Protein AF-A0A7X5VT58-F1 (afdb_monomer_lite)

Radius of gyration: 36.91 Å; chains: 1; bounding box: 97×33×117 Å

Sequence (202 aa):
MSEGKRAAASVGEANAKATSQSTARIDRLQRWLTLAANLGVLAGLVLVILEINQNTQLARAAYRSEGNVVTNQIWATVMGDRVADVLEKSVASPEEITHSDFIVLDAYLFPSLNLIYRDYQLAQEGLYDTADWKASVDVYVHWYLANPFGRAWWDEEAREFFPAEFATYVDRQLALDSRRDHHGYWLAVRARLTEAEADAER

Secondary structure (DSSP, 8-state):
--HHHHHHHHHHHHHHHHHHHHHHHHHHHHHHHHHHHHHHHHHHHHHHHHHHHHHHHHHHHHHHHHHHHHHHHHHHHHHGGGHHHHHHHHHH-GGG--HHHHHHHHHHHHHHHHHHHHHHHHHHTTSS-HHHHHHHHHHHHHHHHSSHHHHHHIIIIIGGGS-HHHHHHHHHHHT-TT---HHHHHHHHHHHHHHHHHHHT-

Structure (mmCIF, N/CA/C/O backbone):
data_AF-A0A7X5VT58-F1
#
_entry.id   AF-A0A7X5VT58-F1
#
loop_
_atom_site.group_PDB
_atom_site.id
_atom_site.type_symbol
_atom_site.label_atom_id
_atom_site.label_alt_id
_atom_site.label_comp_id
_atom_site.label_asym_id
_atom_site.label_entity_id
_atom_site.label_seq_id
_atom_site.pdbx_PDB_ins_code
_atom_site.Cartn_x
_atom_site.Cartn_y
_atom_site.Cartn_z
_atom_site.occupancy
_atom_site.B_iso_or_equiv
_atom_site.auth_seq_id
_atom_site.auth_comp_id
_atom_site.auth_asym_id
_atom_site.auth_atom_id
_atom_site.pdbx_PDB_model_num
ATOM 1 N N . MET A 1 1 ? 75.397 -12.349 -71.039 1.00 55.47 1 MET A N 1
ATOM 2 C CA . MET A 1 1 ? 74.352 -11.304 -70.867 1.00 55.47 1 MET A CA 1
ATOM 3 C C . MET A 1 1 ? 72.928 -11.845 -70.614 1.00 55.47 1 MET A C 1
ATOM 5 O O . MET A 1 1 ? 71.994 -11.056 -70.637 1.00 55.47 1 MET A O 1
ATOM 9 N N . SER A 1 2 ? 72.723 -13.142 -70.325 1.00 59.34 2 SER A N 1
ATOM 10 C CA . SER A 1 2 ? 71.372 -13.733 -70.160 1.00 59.34 2 SER A CA 1
ATOM 11 C C . SER A 1 2 ? 70.921 -13.895 -68.692 1.00 59.34 2 SER A C 1
ATOM 13 O O . SER A 1 2 ? 69.738 -13.765 -68.388 1.00 59.34 2 SER A O 1
ATOM 15 N N . GLU A 1 3 ? 71.850 -14.091 -67.747 1.00 56.38 3 GLU A N 1
ATOM 16 C CA . GLU A 1 3 ? 71.506 -14.389 -66.342 1.00 56.38 3 GLU A CA 1
ATOM 17 C C . GLU A 1 3 ? 71.063 -13.165 -65.524 1.00 56.38 3 GLU A C 1
ATOM 19 O O . GLU A 1 3 ? 70.092 -13.248 -64.772 1.00 56.38 3 GLU A O 1
ATOM 24 N N . GLY A 1 4 ? 71.676 -11.993 -65.729 1.00 56.88 4 GLY A N 1
ATOM 25 C CA . GLY A 1 4 ? 71.321 -10.772 -64.984 1.00 56.88 4 GLY A CA 1
ATOM 26 C C . GLY A 1 4 ? 69.890 -10.272 -65.234 1.00 56.88 4 GLY A C 1
ATOM 27 O O . GLY A 1 4 ? 69.267 -9.696 -64.346 1.00 56.88 4 GLY A O 1
ATOM 28 N N . LYS A 1 5 ? 69.325 -10.548 -66.418 1.00 58.47 5 LYS A N 1
ATOM 29 C CA . LYS A 1 5 ? 67.948 -10.158 -66.773 1.00 58.47 5 LYS A CA 1
ATOM 30 C C . LYS A 1 5 ? 66.894 -11.065 -66.123 1.00 58.47 5 LYS A C 1
ATOM 32 O O . LYS A 1 5 ? 65.816 -10.587 -65.784 1.00 58.47 5 LYS A O 1
ATOM 37 N N . ARG A 1 6 ? 67.207 -12.350 -65.908 1.00 59.31 6 ARG A N 1
ATOM 38 C CA . ARG A 1 6 ? 66.321 -13.305 -65.214 1.00 59.31 6 ARG A CA 1
ATOM 39 C C . ARG A 1 6 ? 66.281 -13.067 -63.704 1.00 59.31 6 ARG A C 1
ATOM 41 O O . ARG A 1 6 ?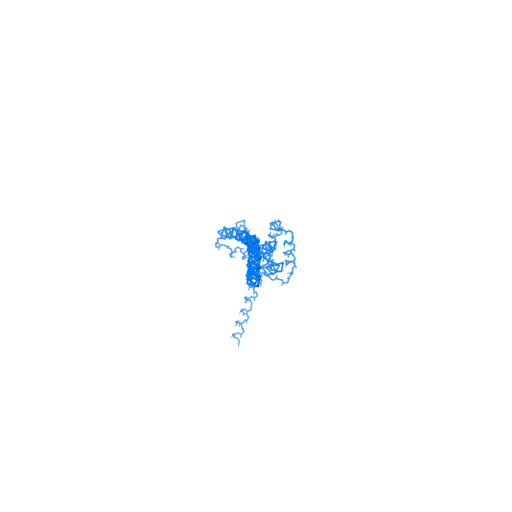 65.203 -13.117 -63.120 1.00 59.31 6 ARG A O 1
ATOM 48 N N . ALA A 1 7 ? 67.420 -12.739 -63.092 1.00 61.00 7 ALA A N 1
ATOM 49 C CA . ALA A 1 7 ? 67.475 -12.403 -61.670 1.00 61.00 7 ALA A CA 1
ATOM 50 C C . ALA A 1 7 ? 66.637 -11.150 -61.349 1.00 61.00 7 ALA A C 1
ATOM 52 O O . ALA A 1 7 ? 65.792 -11.193 -60.456 1.00 61.00 7 ALA A O 1
ATOM 53 N N . ALA A 1 8 ? 66.787 -10.079 -62.140 1.00 61.38 8 ALA A N 1
ATOM 54 C CA . ALA A 1 8 ? 66.019 -8.842 -61.974 1.00 61.38 8 ALA A CA 1
ATOM 55 C C . ALA A 1 8 ? 64.501 -9.037 -62.169 1.00 61.38 8 ALA A C 1
ATOM 57 O O . ALA A 1 8 ? 63.711 -8.461 -61.423 1.00 61.38 8 ALA A O 1
ATOM 58 N N . ALA A 1 9 ? 64.090 -9.887 -63.119 1.00 63.09 9 ALA A N 1
ATOM 59 C CA . ALA A 1 9 ? 62.681 -10.225 -63.324 1.00 63.09 9 ALA A CA 1
ATOM 60 C C . ALA A 1 9 ? 62.083 -10.991 -62.126 1.00 63.09 9 ALA A C 1
ATOM 62 O O . ALA A 1 9 ? 60.998 -10.640 -61.669 1.00 63.09 9 ALA A O 1
ATOM 63 N N . SER A 1 10 ? 62.812 -11.961 -61.555 1.00 66.31 10 SER A N 1
ATOM 64 C CA . SER A 1 10 ? 62.326 -12.735 -60.397 1.00 66.31 10 SER A CA 1
ATOM 65 C C . SER A 1 10 ? 62.186 -11.896 -59.119 1.00 66.31 10 SER A C 1
ATOM 67 O O . SER A 1 10 ? 61.256 -12.095 -58.341 1.00 66.31 10 SER A O 1
ATOM 69 N N . VAL A 1 11 ? 63.070 -10.907 -58.924 1.00 69.06 11 VAL A N 1
ATOM 70 C CA . VAL A 1 11 ? 63.013 -9.983 -57.779 1.00 69.06 11 VAL A CA 1
ATOM 71 C C . VAL A 1 11 ? 61.828 -9.022 -57.911 1.00 69.06 11 VAL A C 1
ATOM 73 O O . VAL A 1 11 ? 61.142 -8.757 -56.924 1.00 69.06 11 VAL A O 1
ATOM 76 N N . GLY A 1 12 ? 61.537 -8.542 -59.126 1.00 69.81 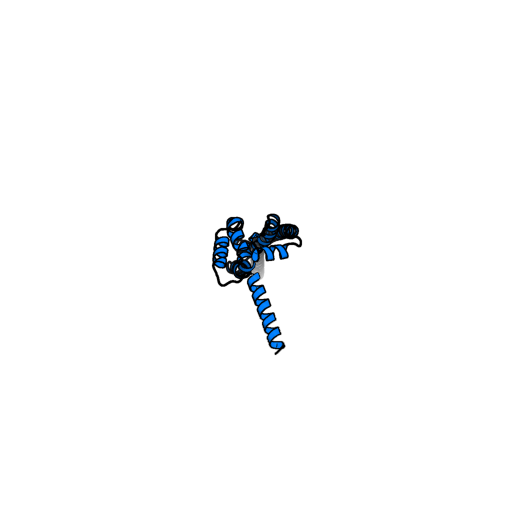12 GLY A N 1
ATOM 77 C CA . GLY A 1 12 ? 60.350 -7.723 -59.394 1.00 69.81 12 GLY A CA 1
ATOM 78 C C . GLY A 1 12 ? 59.040 -8.470 -59.127 1.00 69.81 12 GLY A C 1
ATOM 79 O O . GLY A 1 12 ? 58.124 -7.919 -58.518 1.00 69.81 12 GLY A O 1
ATOM 80 N N . GLU A 1 13 ? 58.974 -9.746 -59.508 1.00 70.62 13 GLU A N 1
ATOM 81 C CA . GLU A 1 13 ? 57.800 -10.602 -59.305 1.00 70.62 13 GLU A CA 1
ATOM 82 C C . GLU A 1 13 ? 57.587 -10.963 -57.823 1.00 70.62 13 GLU A C 1
ATOM 84 O O . GLU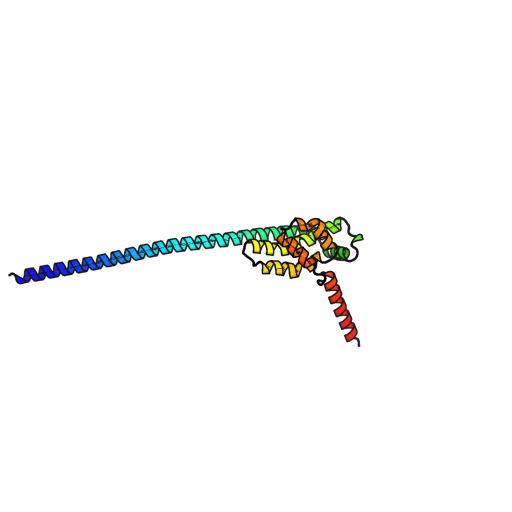 A 1 13 ? 56.462 -10.923 -57.316 1.00 70.62 13 GLU A O 1
ATOM 89 N N . ALA A 1 14 ? 58.674 -11.233 -57.090 1.00 71.62 14 ALA A N 1
ATOM 90 C CA . ALA A 1 14 ? 58.637 -11.472 -55.648 1.00 71.62 14 ALA A CA 1
ATOM 91 C C . ALA A 1 14 ? 58.186 -10.228 -54.861 1.00 71.62 14 ALA A C 1
ATOM 93 O O . ALA A 1 14 ? 57.334 -10.342 -53.975 1.00 71.62 14 ALA A O 1
ATOM 94 N N . ASN A 1 15 ? 58.686 -9.039 -55.221 1.00 73.94 15 ASN A N 1
ATOM 95 C CA . ASN A 1 15 ? 58.266 -7.780 -54.602 1.00 73.94 15 ASN A CA 1
ATOM 96 C C . ASN A 1 15 ? 56.791 -7.470 -54.887 1.00 73.94 15 ASN A C 1
ATOM 98 O O . ASN A 1 15 ? 56.052 -7.150 -53.959 1.00 73.94 15 ASN A O 1
ATOM 102 N N . ALA A 1 16 ? 56.325 -7.642 -56.128 1.00 73.44 16 ALA A N 1
ATOM 103 C CA . ALA A 1 16 ? 54.918 -7.427 -56.474 1.00 73.44 16 ALA A CA 1
ATOM 104 C C . ALA A 1 16 ? 53.976 -8.362 -55.692 1.00 73.44 16 ALA A C 1
ATOM 106 O O . ALA A 1 16 ? 52.928 -7.935 -55.197 1.00 73.44 16 ALA A O 1
ATOM 107 N N . LYS A 1 17 ? 54.371 -9.629 -55.515 1.00 72.31 17 LYS A N 1
ATOM 108 C CA . LYS A 1 17 ? 53.605 -10.615 -54.742 1.00 72.31 17 LYS A CA 1
ATOM 109 C C . LYS A 1 17 ? 53.575 -10.282 -53.246 1.00 72.31 17 LYS A C 1
ATOM 111 O O . LYS A 1 17 ? 52.517 -10.400 -52.630 1.00 72.31 17 LYS A O 1
ATOM 116 N N . ALA A 1 18 ? 54.688 -9.826 -52.670 1.00 70.62 18 ALA A N 1
ATOM 117 C CA . ALA A 1 18 ? 54.753 -9.394 -51.272 1.00 70.62 18 ALA A CA 1
ATOM 118 C C . ALA A 1 18 ? 53.892 -8.144 -51.013 1.00 70.62 18 ALA A C 1
ATOM 120 O O . ALA A 1 18 ? 53.133 -8.106 -50.041 1.00 70.62 18 ALA A O 1
ATOM 121 N N . THR A 1 19 ? 53.934 -7.156 -51.913 1.00 74.50 19 THR A N 1
ATOM 122 C CA . THR A 1 19 ? 53.089 -5.956 -51.834 1.00 74.50 19 THR A CA 1
ATOM 123 C C . THR A 1 19 ? 51.604 -6.308 -51.946 1.00 74.50 19 THR A C 1
ATOM 125 O O . THR A 1 19 ? 50.817 -5.859 -51.118 1.00 74.50 19 THR A O 1
ATOM 128 N N . SER A 1 20 ? 51.226 -7.178 -52.891 1.00 75.31 20 SER A N 1
ATOM 129 C CA . SER A 1 20 ? 49.844 -7.656 -53.061 1.00 75.31 20 SER A CA 1
ATOM 130 C C . SER A 1 20 ? 49.325 -8.451 -51.854 1.00 75.31 20 SER A C 1
ATOM 132 O O . SER A 1 20 ? 48.165 -8.315 -51.462 1.00 75.31 20 SER A O 1
ATOM 134 N N . GLN A 1 21 ? 50.172 -9.271 -51.226 1.00 75.75 21 GLN A N 1
ATOM 135 C CA . GLN A 1 21 ? 49.792 -10.012 -50.021 1.00 75.75 21 GLN A CA 1
ATOM 136 C C . GLN A 1 21 ? 49.642 -9.101 -48.795 1.00 75.75 21 GLN A C 1
ATOM 138 O O . GLN A 1 21 ? 48.780 -9.360 -47.952 1.00 75.75 21 GLN A O 1
ATOM 143 N N . SER A 1 22 ? 50.453 -8.044 -48.692 1.00 77.75 22 SER A N 1
ATOM 144 C CA . SER A 1 22 ? 50.350 -7.041 -47.626 1.00 77.75 22 SER A CA 1
ATOM 145 C C . SER A 1 22 ? 49.056 -6.229 -47.740 1.00 77.75 22 SER A C 1
ATOM 147 O O . SER A 1 22 ? 48.299 -6.146 -46.771 1.00 77.75 22 SER A O 1
ATOM 149 N N . THR A 1 23 ? 48.730 -5.726 -48.936 1.00 81.88 23 THR A N 1
ATOM 150 C CA . THR A 1 23 ? 47.489 -4.969 -49.173 1.00 81.88 23 THR A CA 1
ATOM 151 C C . THR A 1 23 ? 46.243 -5.818 -48.921 1.00 81.88 23 THR A C 1
ATOM 153 O O . THR A 1 23 ? 45.356 -5.388 -48.192 1.00 81.88 23 THR A O 1
ATOM 156 N N . ALA A 1 24 ? 46.216 -7.076 -49.375 1.00 81.12 24 ALA A N 1
ATOM 157 C CA . ALA A 1 24 ? 45.088 -7.977 -49.120 1.00 81.12 24 ALA A CA 1
ATOM 158 C C . ALA A 1 24 ? 44.860 -8.279 -47.622 1.00 81.12 24 ALA A C 1
ATOM 160 O O . ALA A 1 24 ? 43.721 -8.490 -47.192 1.00 81.12 24 ALA A O 1
ATOM 161 N N . ARG A 1 25 ? 45.926 -8.317 -46.805 1.00 85.19 25 ARG A N 1
ATOM 162 C CA . ARG A 1 25 ? 45.808 -8.469 -45.342 1.00 85.19 25 ARG A CA 1
ATOM 163 C C . ARG A 1 25 ? 45.274 -7.202 -44.684 1.00 85.19 25 ARG A C 1
ATOM 165 O O . ARG A 1 25 ? 44.414 -7.314 -43.812 1.00 85.19 25 ARG A O 1
ATOM 172 N N . ILE A 1 26 ? 45.755 -6.035 -45.110 1.00 87.31 26 ILE A N 1
ATOM 173 C CA . ILE A 1 26 ? 45.282 -4.732 -44.626 1.00 87.31 26 ILE A CA 1
ATOM 174 C C . ILE A 1 26 ? 43.792 -4.562 -44.948 1.00 87.31 26 ILE A C 1
ATOM 176 O O . ILE A 1 26 ? 43.012 -4.258 -44.049 1.00 87.31 26 ILE A O 1
ATOM 180 N N . ASP A 1 27 ? 43.366 -4.891 -46.169 1.00 88.88 27 ASP A N 1
ATOM 181 C CA . ASP A 1 27 ? 41.958 -4.826 -46.578 1.00 88.88 27 ASP A CA 1
ATOM 182 C C . ASP A 1 27 ? 41.072 -5.764 -45.750 1.00 88.88 27 ASP A C 1
ATOM 184 O O . ASP A 1 27 ? 39.963 -5.408 -45.345 1.00 88.88 27 ASP A O 1
ATOM 188 N N . ARG A 1 28 ? 41.555 -6.983 -45.472 1.00 88.62 28 ARG A N 1
ATOM 189 C CA . ARG A 1 28 ? 40.831 -7.942 -44.630 1.00 88.62 28 ARG A CA 1
ATOM 190 C C . ARG A 1 28 ? 40.708 -7.431 -43.194 1.00 88.62 28 ARG A C 1
ATOM 192 O O . ARG A 1 28 ? 39.628 -7.547 -42.620 1.00 88.62 28 ARG A O 1
ATOM 199 N N . LEU A 1 29 ? 41.774 -6.861 -42.632 1.00 91.19 29 LEU A N 1
ATOM 200 C CA . LEU A 1 29 ? 41.756 -6.267 -41.295 1.00 91.19 29 LEU A CA 1
ATOM 201 C C . LEU A 1 29 ? 40.772 -5.094 -41.232 1.00 91.19 29 LEU A C 1
ATOM 203 O O . LEU A 1 29 ? 39.942 -5.047 -40.330 1.00 91.19 29 LEU A O 1
ATOM 207 N N . GLN A 1 30 ? 40.808 -4.199 -42.219 1.00 91.50 30 GLN A N 1
ATOM 208 C CA . GLN A 1 30 ? 39.906 -3.054 -42.292 1.00 91.50 30 GLN A CA 1
ATOM 209 C C . GLN A 1 30 ? 38.439 -3.497 -42.357 1.00 91.50 30 GLN A C 1
ATOM 211 O O . GLN A 1 30 ? 37.613 -2.969 -41.619 1.00 91.50 30 GLN A O 1
ATOM 216 N N . ARG A 1 31 ? 38.112 -4.522 -43.156 1.00 91.69 31 ARG A N 1
ATOM 217 C CA . ARG A 1 31 ? 36.749 -5.084 -43.216 1.00 91.69 31 ARG A CA 1
ATOM 218 C C . ARG A 1 31 ? 36.285 -5.651 -41.874 1.00 91.69 31 ARG A C 1
ATOM 220 O O . ARG A 1 31 ? 35.142 -5.421 -41.492 1.00 91.69 31 ARG A O 1
ATOM 227 N N . TRP A 1 32 ? 37.154 -6.363 -41.157 1.00 95.81 32 TRP A N 1
ATOM 228 C CA . TRP A 1 32 ? 36.833 -6.885 -39.824 1.00 95.81 32 TRP A CA 1
ATOM 229 C C . TRP A 1 32 ? 36.649 -5.773 -38.793 1.00 95.81 32 TRP A C 1
ATOM 231 O O . TRP A 1 32 ? 35.716 -5.844 -37.998 1.00 95.81 32 TRP A O 1
ATOM 241 N N . LEU A 1 33 ? 37.482 -4.731 -38.839 1.00 92.94 33 LEU A N 1
ATOM 242 C CA . LEU A 1 33 ? 37.340 -3.558 -37.977 1.00 92.94 33 LEU A CA 1
ATOM 243 C C . LEU A 1 33 ? 36.019 -2.832 -38.239 1.00 92.94 33 LEU A C 1
ATOM 245 O O . LEU A 1 33 ? 35.306 -2.513 -37.294 1.00 92.94 33 LEU A O 1
ATOM 249 N N . THR A 1 34 ? 35.647 -2.626 -39.505 1.00 94.00 34 THR A N 1
ATOM 250 C CA . THR A 1 34 ? 34.356 -2.020 -39.862 1.00 94.00 34 THR A CA 1
ATOM 251 C C . THR A 1 34 ? 33.181 -2.889 -39.420 1.00 94.00 34 THR A C 1
ATOM 253 O O . THR A 1 34 ? 32.205 -2.369 -38.888 1.00 94.00 34 THR A O 1
ATOM 256 N N . LEU A 1 35 ? 33.270 -4.212 -39.587 1.00 94.75 35 LEU A N 1
ATOM 257 C CA . LEU A 1 35 ? 32.231 -5.129 -39.122 1.00 94.75 35 LEU A CA 1
ATOM 258 C C . LEU A 1 35 ? 32.071 -5.068 -37.596 1.00 94.75 35 LEU A C 1
ATOM 260 O O . LEU A 1 35 ? 30.952 -4.938 -37.110 1.00 94.75 35 LEU A O 1
ATOM 264 N N . ALA A 1 36 ? 33.176 -5.112 -36.847 1.00 94.69 36 ALA A N 1
ATOM 265 C CA . ALA A 1 36 ? 33.165 -5.012 -35.391 1.00 94.69 36 ALA A CA 1
ATOM 266 C C . ALA A 1 36 ? 32.632 -3.654 -34.912 1.00 94.69 36 ALA A C 1
ATOM 268 O O . ALA A 1 36 ? 31.844 -3.611 -33.973 1.00 94.69 36 ALA A O 1
ATOM 269 N N . ALA A 1 37 ? 32.998 -2.560 -35.587 1.00 95.81 37 ALA A N 1
ATOM 270 C CA . ALA A 1 37 ? 32.472 -1.230 -35.297 1.00 95.81 37 ALA A CA 1
ATOM 271 C C . ALA A 1 37 ? 30.950 -1.172 -35.501 1.00 95.81 37 ALA A C 1
ATOM 273 O O . ALA A 1 37 ? 30.229 -0.729 -34.611 1.00 95.81 37 ALA A O 1
ATOM 274 N N . ASN A 1 38 ? 30.448 -1.692 -36.624 1.00 96.12 38 ASN A N 1
ATOM 275 C CA . ASN A 1 38 ? 29.011 -1.731 -36.901 1.00 96.12 38 ASN A CA 1
ATOM 276 C C . ASN A 1 38 ? 28.254 -2.613 -35.896 1.00 96.12 38 ASN A C 1
ATOM 278 O O . ASN A 1 38 ? 27.183 -2.231 -35.430 1.00 96.12 38 ASN A O 1
ATOM 282 N N . LEU A 1 39 ? 28.818 -3.765 -35.519 1.00 97.25 39 LEU A N 1
ATOM 283 C CA . LEU A 1 39 ? 28.251 -4.622 -34.476 1.00 97.25 39 LEU A CA 1
ATOM 284 C C . LEU A 1 39 ? 28.255 -3.936 -33.107 1.00 97.25 39 LEU A C 1
ATOM 286 O O . LEU A 1 39 ? 27.271 -4.039 -32.383 1.00 97.25 39 LEU A O 1
ATOM 290 N N . GLY A 1 40 ? 29.319 -3.203 -32.773 1.00 97.38 40 GLY A N 1
ATOM 291 C CA . GLY A 1 40 ? 29.402 -2.411 -31.548 1.00 97.38 40 GLY A CA 1
ATOM 292 C C . GLY A 1 40 ? 28.331 -1.323 -31.489 1.00 97.38 40 GLY A C 1
ATOM 293 O O . GLY A 1 40 ? 27.672 -1.175 -30.465 1.00 97.38 40 GLY A O 1
ATOM 294 N N . VAL A 1 41 ? 28.091 -0.617 -32.599 1.00 96.88 41 VAL A N 1
ATOM 295 C CA . VAL A 1 41 ? 27.013 0.382 -32.701 1.00 96.88 41 VAL A CA 1
ATOM 296 C C . VAL A 1 41 ? 25.639 -0.265 -32.533 1.00 96.88 41 VAL A C 1
ATOM 298 O O . VAL A 1 41 ? 24.819 0.248 -31.776 1.00 96.88 41 VAL A O 1
ATOM 301 N N . LEU A 1 42 ? 25.383 -1.401 -33.192 1.00 97.06 42 LEU A N 1
ATOM 302 C CA . LEU A 1 42 ? 24.112 -2.121 -33.054 1.00 97.06 42 LEU A CA 1
ATOM 303 C C . LEU A 1 42 ? 23.889 -2.621 -31.624 1.00 97.06 42 LEU A C 1
ATOM 305 O O . LEU A 1 42 ? 22.808 -2.429 -31.076 1.00 97.06 42 LEU A O 1
ATOM 309 N N . ALA A 1 43 ? 24.909 -3.220 -31.008 1.00 97.06 43 ALA A N 1
ATOM 310 C CA . ALA A 1 43 ? 24.844 -3.664 -29.620 1.00 97.06 43 ALA A CA 1
ATOM 311 C C . ALA A 1 43 ? 24.602 -2.485 -28.666 1.00 97.06 43 ALA A C 1
ATOM 313 O O . ALA A 1 43 ? 23.753 -2.582 -27.783 1.00 97.06 43 ALA A O 1
ATOM 314 N N . GLY A 1 44 ? 25.282 -1.355 -28.888 1.00 97.00 44 GLY A N 1
ATOM 315 C CA . GLY A 1 44 ? 25.068 -0.123 -28.130 1.00 97.00 44 GLY A CA 1
ATOM 316 C C . GLY A 1 44 ? 23.643 0.412 -28.270 1.00 97.00 44 GLY A C 1
ATOM 317 O O . GLY A 1 44 ? 23.022 0.761 -27.273 1.00 97.00 44 GLY A O 1
ATOM 318 N N . LEU A 1 45 ? 23.081 0.413 -29.482 1.00 96.75 45 LEU A N 1
ATOM 319 C CA . LEU A 1 45 ? 21.702 0.848 -29.711 1.00 96.75 45 LEU A CA 1
ATOM 320 C C . LEU A 1 45 ? 20.691 -0.064 -29.003 1.00 96.75 45 LEU A C 1
ATOM 322 O O . LEU A 1 45 ? 19.753 0.430 -28.383 1.00 96.75 45 LEU A O 1
ATOM 326 N N . VAL A 1 46 ? 20.887 -1.386 -29.066 1.00 96.12 46 VAL A N 1
ATOM 327 C CA . VAL A 1 46 ? 20.034 -2.353 -28.356 1.00 96.12 46 VAL A CA 1
ATOM 328 C C . VAL A 1 46 ? 20.102 -2.128 -26.847 1.00 96.12 46 VAL A C 1
ATOM 330 O O . VAL A 1 46 ? 19.058 -2.097 -26.200 1.00 96.12 46 VAL A O 1
ATOM 333 N N . LEU A 1 47 ? 21.301 -1.918 -26.296 1.00 95.81 47 LEU A N 1
ATOM 334 C CA . LEU A 1 47 ? 21.484 -1.628 -24.875 1.00 95.81 47 LEU A CA 1
ATOM 335 C C . LEU A 1 47 ? 20.727 -0.358 -24.463 1.00 95.81 47 LEU A C 1
ATOM 337 O O . LEU A 1 47 ? 19.937 -0.403 -23.526 1.00 95.81 47 LEU A O 1
ATOM 341 N N . VAL A 1 48 ? 20.879 0.735 -25.217 1.00 94.56 48 VAL A N 1
ATOM 342 C CA . VAL A 1 48 ? 20.175 2.001 -24.953 1.00 94.56 48 VAL A CA 1
ATOM 343 C C . VAL A 1 48 ? 18.655 1.823 -25.005 1.00 94.56 48 VAL A C 1
ATOM 345 O O . VAL A 1 48 ? 17.943 2.370 -24.168 1.00 94.56 48 VAL A O 1
ATOM 348 N N . ILE A 1 49 ? 18.129 1.035 -25.948 1.00 92.75 49 ILE A N 1
ATOM 349 C CA . ILE A 1 49 ? 16.687 0.745 -26.017 1.00 92.75 49 ILE A CA 1
ATOM 350 C C . ILE A 1 49 ? 16.214 0.004 -24.756 1.00 92.75 49 ILE A C 1
ATOM 352 O O . ILE A 1 49 ? 15.161 0.338 -24.209 1.00 92.75 49 ILE A O 1
ATOM 356 N N . LEU A 1 50 ? 16.981 -0.982 -24.277 1.00 91.75 50 LEU A N 1
ATOM 357 C CA . LEU A 1 50 ? 16.660 -1.704 -23.042 1.00 91.75 50 LEU A CA 1
ATOM 358 C C . LEU A 1 50 ? 16.691 -0.773 -21.821 1.00 91.75 50 LEU A C 1
ATOM 360 O O . LEU A 1 50 ? 15.746 -0.781 -21.032 1.00 91.75 50 LEU A O 1
ATOM 364 N N . GLU A 1 51 ? 17.716 0.071 -21.708 1.00 88.62 51 GLU A N 1
ATOM 365 C CA . GLU A 1 51 ? 17.854 1.055 -20.628 1.00 88.62 51 GLU A CA 1
ATOM 366 C C . GLU A 1 51 ? 16.710 2.079 -20.630 1.00 88.62 51 GLU A C 1
ATOM 368 O O . GLU A 1 51 ? 16.132 2.362 -19.582 1.00 88.62 51 GLU A O 1
ATOM 373 N N . ILE A 1 52 ? 16.314 2.603 -21.798 1.00 89.50 52 ILE A N 1
ATOM 374 C CA . ILE A 1 52 ? 15.184 3.540 -21.915 1.00 89.50 52 ILE A CA 1
ATOM 375 C C . ILE A 1 52 ? 13.880 2.874 -21.468 1.00 89.50 52 ILE A C 1
ATOM 377 O O . ILE A 1 52 ? 13.087 3.499 -20.760 1.00 89.50 52 ILE A O 1
ATOM 381 N N . ASN A 1 53 ? 13.652 1.613 -21.842 1.00 82.38 53 ASN A N 1
ATOM 382 C CA . ASN A 1 53 ? 12.447 0.885 -21.445 1.00 82.38 53 ASN A CA 1
ATOM 383 C C . ASN A 1 53 ? 12.394 0.635 -19.932 1.00 82.38 53 ASN A C 1
ATOM 385 O O . ASN A 1 53 ? 11.323 0.748 -19.332 1.00 82.38 53 ASN A O 1
ATOM 389 N N . GLN A 1 54 ? 13.530 0.327 -19.304 1.00 80.69 54 GLN A N 1
ATOM 390 C CA . GLN A 1 54 ? 13.623 0.173 -17.849 1.00 80.69 54 GLN A CA 1
ATOM 391 C C . GLN A 1 54 ? 13.431 1.515 -17.131 1.00 80.69 54 GLN A C 1
ATOM 393 O O . GLN A 1 54 ? 12.588 1.625 -16.241 1.00 80.69 54 GLN A O 1
ATOM 398 N N . ASN A 1 55 ? 14.123 2.564 -17.580 1.00 83.69 55 ASN A N 1
ATOM 399 C CA . ASN A 1 55 ? 14.003 3.906 -17.008 1.00 83.69 55 ASN A CA 1
ATOM 400 C C . ASN A 1 55 ? 12.585 4.468 -17.144 1.00 83.69 55 ASN A C 1
ATOM 402 O O . ASN A 1 55 ? 12.087 5.119 -16.230 1.00 83.69 55 ASN A O 1
ATOM 406 N N . THR A 1 56 ? 11.901 4.186 -18.254 1.00 84.62 56 THR A N 1
ATOM 407 C CA . THR A 1 56 ? 10.513 4.618 -18.458 1.00 84.62 56 THR A CA 1
ATOM 408 C C . THR A 1 56 ? 9.558 3.932 -17.481 1.00 84.62 56 THR A C 1
ATOM 410 O O . THR A 1 56 ? 8.642 4.581 -16.980 1.00 84.62 56 THR A O 1
ATOM 413 N N . GLN A 1 57 ? 9.756 2.641 -17.192 1.00 82.94 57 GLN A N 1
ATOM 414 C CA . GLN A 1 57 ? 8.942 1.918 -16.208 1.00 82.94 57 GLN A CA 1
ATOM 415 C C . GLN A 1 57 ? 9.148 2.481 -14.799 1.00 82.94 57 GLN A C 1
ATOM 417 O O . GLN A 1 57 ? 8.175 2.853 -14.149 1.00 82.94 57 GLN A O 1
ATOM 422 N N . LEU A 1 58 ? 10.403 2.666 -14.380 1.00 81.12 58 LEU A N 1
ATOM 423 C CA . LEU A 1 58 ? 10.726 3.268 -13.083 1.00 81.12 58 LEU A CA 1
ATOM 424 C C . LEU A 1 58 ? 10.171 4.689 -12.947 1.00 81.12 58 LEU A C 1
ATOM 426 O O . LEU A 1 58 ? 9.595 5.027 -11.916 1.00 81.12 58 LEU A O 1
ATOM 430 N N . ALA A 1 59 ? 10.282 5.511 -13.994 1.00 79.88 59 ALA A N 1
ATOM 431 C CA . ALA A 1 59 ? 9.726 6.861 -13.989 1.00 79.88 59 ALA A CA 1
ATOM 432 C C . ALA A 1 59 ? 8.197 6.851 -13.833 1.00 79.88 59 ALA A C 1
ATOM 434 O O . ALA A 1 59 ? 7.653 7.636 -13.061 1.00 79.88 59 ALA A O 1
ATOM 435 N N . ARG A 1 60 ? 7.485 5.948 -14.523 1.00 82.38 60 ARG A N 1
ATOM 436 C CA . ARG A 1 60 ? 6.024 5.813 -14.382 1.00 82.38 60 ARG A CA 1
ATOM 437 C C . ARG A 1 60 ? 5.622 5.381 -12.974 1.00 82.38 60 ARG A C 1
ATOM 439 O O . ARG A 1 60 ? 4.705 5.983 -12.417 1.00 82.38 60 ARG A O 1
ATOM 446 N N . ALA A 1 61 ? 6.312 4.398 -12.402 1.00 80.94 61 ALA A N 1
ATOM 447 C CA . ALA A 1 61 ? 6.080 3.960 -11.030 1.00 80.94 61 ALA A CA 1
ATOM 448 C C . ALA A 1 61 ? 6.338 5.095 -10.022 1.00 80.94 61 ALA A C 1
ATOM 450 O O . ALA A 1 61 ? 5.528 5.323 -9.123 1.00 80.94 61 ALA A O 1
ATOM 451 N N . ALA A 1 62 ? 7.411 5.869 -10.218 1.00 80.50 62 ALA A N 1
ATOM 452 C CA . ALA A 1 62 ? 7.724 7.033 -9.393 1.00 80.50 62 ALA A CA 1
ATOM 453 C C . ALA A 1 62 ? 6.624 8.106 -9.464 1.00 80.50 62 ALA A C 1
ATOM 455 O O . ALA A 1 62 ? 6.149 8.548 -8.421 1.00 80.50 62 ALA A O 1
ATOM 456 N N . TYR A 1 63 ? 6.151 8.459 -10.664 1.00 80.38 63 TYR A N 1
ATOM 457 C CA . TYR A 1 63 ? 5.054 9.422 -10.827 1.00 80.38 63 TYR A CA 1
ATOM 458 C C . TYR A 1 63 ? 3.746 8.953 -10.173 1.00 80.38 63 TYR A C 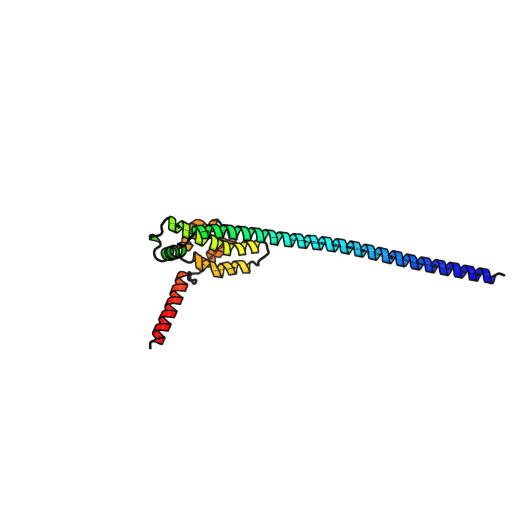1
ATOM 460 O O . TYR A 1 63 ? 3.045 9.756 -9.558 1.00 80.38 63 TYR A O 1
ATOM 468 N N . ARG A 1 64 ? 3.411 7.657 -10.261 1.00 79.00 64 ARG A N 1
ATOM 469 C CA . ARG A 1 64 ? 2.248 7.092 -9.550 1.00 79.00 64 ARG A CA 1
ATOM 470 C C . ARG A 1 64 ? 2.413 7.212 -8.037 1.00 79.00 64 ARG A C 1
ATOM 472 O O . ARG A 1 64 ? 1.491 7.644 -7.351 1.00 79.00 64 ARG A O 1
ATOM 479 N N . SER A 1 65 ? 3.599 6.883 -7.526 1.00 79.00 65 SER A N 1
ATOM 480 C CA . SER A 1 65 ? 3.904 7.021 -6.103 1.00 79.00 65 SER A CA 1
ATOM 481 C C . SER A 1 65 ? 3.833 8.476 -5.631 1.00 79.00 65 SER A C 1
ATOM 483 O O . SER A 1 65 ? 3.344 8.724 -4.533 1.00 79.00 65 SER A O 1
ATOM 485 N N . GLU A 1 66 ? 4.290 9.440 -6.433 1.00 81.81 66 GLU A N 1
ATOM 486 C CA . GLU A 1 66 ? 4.200 10.871 -6.115 1.00 81.81 66 GLU A CA 1
ATOM 487 C C . GLU A 1 66 ? 2.740 11.344 -6.037 1.00 81.81 66 GLU A C 1
ATOM 489 O O . GLU A 1 66 ? 2.367 12.038 -5.092 1.00 81.81 66 GLU A O 1
ATOM 494 N N . GLY A 1 67 ? 1.884 10.892 -6.961 1.00 78.56 67 GLY A N 1
ATOM 495 C CA . GLY A 1 67 ? 0.441 11.138 -6.894 1.00 78.56 67 GLY A CA 1
ATOM 496 C C . GLY A 1 67 ? -0.178 10.647 -5.581 1.00 78.56 67 GLY A C 1
ATOM 497 O O . GLY A 1 67 ? -0.913 11.391 -4.931 1.00 78.56 67 GLY A O 1
ATOM 498 N N . ASN A 1 68 ? 0.196 9.443 -5.132 1.00 81.69 68 ASN A N 1
ATOM 499 C CA . ASN A 1 68 ? -0.259 8.900 -3.848 1.00 81.69 68 ASN A CA 1
ATOM 500 C C . ASN A 1 68 ? 0.197 9.758 -2.655 1.00 81.69 68 ASN A C 1
ATOM 502 O O . ASN A 1 68 ? -0.569 9.938 -1.712 1.00 81.69 68 ASN A O 1
ATOM 506 N N . VAL A 1 69 ? 1.410 10.325 -2.690 1.00 82.19 69 VAL A N 1
ATOM 507 C CA . VAL A 1 69 ? 1.896 11.235 -1.635 1.00 82.19 69 VAL A CA 1
ATOM 508 C C . VAL A 1 69 ? 1.017 12.483 -1.545 1.00 82.19 69 VAL A C 1
ATOM 510 O O . VAL A 1 69 ? 0.596 12.851 -0.449 1.00 82.19 69 VAL A O 1
ATOM 513 N N . VAL A 1 70 ? 0.688 13.102 -2.683 1.00 83.12 70 VAL A N 1
ATOM 514 C CA . VAL A 1 70 ? -0.188 14.285 -2.719 1.00 83.12 70 VAL A CA 1
ATOM 515 C C . VAL A 1 70 ? -1.580 13.954 -2.178 1.00 83.12 70 VAL A C 1
ATOM 517 O O . VAL A 1 70 ? -2.101 14.686 -1.337 1.00 83.12 70 VAL A O 1
ATOM 520 N N . THR A 1 71 ? -2.171 12.836 -2.602 1.00 82.00 71 THR A N 1
ATOM 521 C CA . THR A 1 71 ? -3.477 12.392 -2.097 1.00 82.00 71 THR A CA 1
ATOM 522 C C . THR A 1 71 ? -3.443 12.126 -0.591 1.00 82.00 71 THR A C 1
ATOM 524 O O . THR A 1 71 ? -4.326 12.589 0.130 1.00 82.00 71 THR A O 1
ATOM 527 N N . ASN A 1 72 ? -2.403 11.463 -0.083 1.00 85.25 72 ASN A N 1
ATOM 528 C CA . ASN A 1 72 ? -2.248 11.208 1.350 1.00 85.25 72 ASN A CA 1
ATOM 529 C C . ASN A 1 72 ? -2.099 12.508 2.159 1.00 85.25 72 ASN A C 1
ATOM 531 O O . ASN A 1 72 ? -2.623 12.597 3.266 1.00 85.25 72 ASN A O 1
ATOM 535 N N . GLN A 1 73 ? -1.448 13.537 1.606 1.00 87.06 73 GLN A N 1
ATOM 536 C CA . GLN A 1 73 ? -1.336 14.859 2.234 1.00 87.06 73 GLN A CA 1
ATOM 537 C C . GLN A 1 73 ? -2.702 15.556 2.369 1.00 87.06 73 GLN A C 1
ATOM 539 O O . GLN A 1 73 ? -2.982 16.195 3.387 1.00 87.06 73 GLN A O 1
ATOM 544 N N . ILE A 1 74 ? -3.563 15.431 1.351 1.00 86.31 74 ILE A N 1
ATOM 545 C CA . ILE A 1 74 ? -4.929 15.973 1.382 1.00 86.31 74 ILE A CA 1
ATOM 546 C C . ILE A 1 74 ? -5.721 15.290 2.498 1.00 86.31 74 ILE A C 1
ATOM 548 O O . ILE A 1 74 ? -6.300 15.971 3.340 1.00 86.31 74 ILE A O 1
ATOM 552 N N . TRP A 1 75 ? -5.678 13.960 2.565 1.00 87.44 75 TRP A N 1
ATOM 553 C CA . TRP A 1 75 ? -6.367 13.209 3.612 1.00 87.44 75 TRP A CA 1
ATOM 554 C C . TRP A 1 75 ? -5.822 13.488 5.015 1.00 87.44 75 TRP A C 1
ATOM 556 O O . TRP A 1 75 ? -6.603 13.665 5.946 1.00 87.44 75 TRP A O 1
ATOM 566 N N . ALA A 1 76 ? -4.505 13.649 5.166 1.00 87.62 76 ALA A N 1
ATOM 567 C CA . ALA A 1 76 ? -3.905 14.086 6.426 1.00 87.62 76 ALA A CA 1
ATOM 568 C C . ALA A 1 76 ? -4.429 15.455 6.882 1.00 87.62 76 ALA A C 1
ATOM 570 O O . ALA A 1 76 ? -4.657 15.672 8.069 1.00 87.62 76 ALA A O 1
ATOM 571 N N . THR A 1 77 ? -4.685 16.356 5.934 1.00 90.00 77 THR A N 1
ATOM 572 C CA . THR A 1 77 ? -5.296 17.659 6.222 1.00 90.00 77 THR A CA 1
ATOM 573 C C . THR A 1 77 ? -6.759 17.518 6.653 1.00 90.00 77 THR A C 1
ATOM 575 O O . THR A 1 77 ? -7.193 18.230 7.554 1.00 90.00 77 THR A O 1
ATOM 578 N N . VAL A 1 78 ? -7.512 16.596 6.042 1.00 88.00 78 VAL A N 1
ATOM 579 C CA . VAL A 1 78 ? -8.913 16.308 6.403 1.00 88.00 78 VAL A CA 1
ATOM 580 C C . VAL A 1 78 ? -9.022 15.700 7.802 1.00 88.00 78 VAL A C 1
ATOM 582 O O . VAL A 1 78 ? -9.899 16.101 8.564 1.00 88.00 78 VAL A O 1
ATOM 585 N N . MET A 1 79 ? -8.124 14.775 8.160 1.00 90.94 79 MET A N 1
ATOM 586 C CA . MET A 1 79 ? -8.087 14.175 9.499 1.00 90.94 79 MET A CA 1
ATOM 587 C C . MET A 1 79 ? -7.865 15.222 10.600 1.00 90.94 79 MET A C 1
ATOM 589 O O . MET A 1 79 ? -8.470 15.139 11.673 1.00 90.94 79 MET A O 1
ATOM 593 N N . GLY A 1 80 ? -7.001 16.210 10.334 1.00 90.50 80 GLY A N 1
ATOM 594 C CA . GLY A 1 80 ? -6.595 17.208 11.320 1.00 90.50 80 GLY A CA 1
ATOM 595 C C . GLY A 1 80 ? -6.052 16.561 12.599 1.00 90.50 80 GLY A C 1
ATOM 596 O O . GLY A 1 80 ? -5.456 15.485 12.567 1.00 90.50 80 GLY A O 1
ATOM 597 N N . ASP A 1 81 ? -6.313 17.192 13.744 1.00 91.44 81 ASP A N 1
ATOM 598 C CA . ASP A 1 81 ? -5.847 16.707 15.052 1.00 91.44 81 ASP A CA 1
ATOM 599 C C . ASP A 1 81 ? -6.814 15.702 15.711 1.00 91.44 81 ASP A C 1
ATOM 601 O O . ASP A 1 81 ? -6.605 15.300 16.854 1.00 91.44 81 ASP A O 1
ATOM 605 N N . ARG A 1 82 ? -7.883 15.300 15.003 1.00 92.25 82 ARG A N 1
ATOM 606 C CA . ARG A 1 82 ? -9.001 14.514 15.557 1.00 92.25 82 ARG A CA 1
ATOM 607 C C . ARG A 1 82 ? -8.907 13.001 15.336 1.00 92.25 82 ARG A C 1
ATOM 609 O O . ARG A 1 82 ? -9.825 12.243 15.634 1.00 92.25 82 ARG A O 1
ATOM 616 N N . VAL A 1 83 ? -7.829 12.527 14.721 1.00 91.25 83 VAL A N 1
ATOM 617 C CA . VAL A 1 83 ? -7.748 11.110 14.341 1.00 91.25 83 VAL A CA 1
ATOM 618 C C . VAL A 1 83 ? -7.715 10.192 15.567 1.00 91.25 83 VAL A C 1
ATOM 620 O O . VAL A 1 83 ? -8.299 9.115 15.541 1.00 91.25 83 VAL A O 1
ATOM 623 N N . ALA A 1 84 ? -7.076 10.621 16.659 1.00 90.38 84 ALA A N 1
ATOM 624 C CA . ALA A 1 84 ? -6.917 9.799 17.855 1.00 90.38 84 ALA A CA 1
ATOM 625 C C . ALA A 1 84 ? -8.238 9.606 18.618 1.00 90.38 84 ALA A C 1
ATOM 627 O O . ALA A 1 84 ? -8.597 8.465 18.905 1.00 90.38 84 ALA A O 1
ATOM 628 N N . ASP A 1 85 ? -8.976 10.690 18.902 1.00 93.75 85 ASP A N 1
ATOM 629 C CA . ASP A 1 85 ? -10.275 10.618 19.589 1.00 93.75 85 ASP A CA 1
ATOM 630 C C . ASP A 1 85 ? -11.292 9.847 18.756 1.00 93.75 85 ASP A C 1
ATOM 632 O O . ASP A 1 85 ? -12.036 9.020 19.280 1.00 93.75 85 ASP A O 1
ATOM 636 N N . VAL A 1 86 ? -11.299 10.078 17.444 1.00 94.50 86 VAL A N 1
ATOM 637 C CA . VAL A 1 86 ? -12.240 9.416 16.551 1.00 94.50 86 VAL A CA 1
ATOM 638 C C . VAL A 1 86 ? -11.921 7.922 16.397 1.00 94.50 86 VAL A C 1
ATOM 640 O O . VAL A 1 86 ? -12.845 7.107 16.400 1.00 94.50 86 VAL A O 1
ATOM 643 N N . LEU A 1 87 ? -10.643 7.530 16.319 1.00 92.19 87 LEU A N 1
ATOM 644 C CA . LEU A 1 87 ? -10.258 6.114 16.292 1.00 92.19 87 LEU A CA 1
ATOM 645 C C . LEU A 1 87 ? -10.625 5.395 17.588 1.00 92.19 87 LEU A C 1
ATOM 647 O O . LEU A 1 87 ? -11.213 4.316 17.527 1.00 92.19 87 LEU A O 1
ATOM 651 N N . GLU A 1 88 ? -10.335 5.990 18.746 1.00 91.56 88 GLU A N 1
ATOM 652 C CA . GLU A 1 88 ? -10.728 5.425 20.040 1.00 91.56 88 GLU A CA 1
ATOM 653 C C . GLU A 1 88 ? -12.246 5.243 20.111 1.00 91.56 88 GLU A C 1
ATOM 655 O O . GLU A 1 88 ? -12.734 4.147 20.394 1.00 91.56 88 GLU A O 1
ATOM 660 N N . LYS A 1 89 ? -12.995 6.289 19.753 1.00 94.31 89 LYS A N 1
ATOM 661 C CA . LYS A 1 89 ? -14.457 6.266 19.710 1.00 94.31 89 LYS A CA 1
ATOM 662 C C . LYS A 1 89 ? -14.992 5.190 18.766 1.00 94.31 89 LYS A C 1
ATOM 664 O O . LYS A 1 89 ? -15.963 4.525 19.110 1.00 94.31 89 LYS A O 1
ATOM 669 N N . SER A 1 90 ? -14.338 4.960 17.624 1.00 93.25 90 SER A N 1
ATOM 670 C CA . SER A 1 90 ? -14.767 3.947 16.650 1.00 93.25 90 SER A CA 1
ATOM 671 C C . SER A 1 90 ? -14.725 2.512 17.178 1.00 93.25 90 SER A C 1
ATOM 673 O O . SER A 1 90 ? -15.476 1.657 16.711 1.00 93.25 90 SER A O 1
ATOM 675 N N . VAL A 1 91 ? -13.866 2.253 18.168 1.00 90.19 91 VAL A N 1
ATOM 676 C CA . VAL A 1 91 ? -13.705 0.933 18.783 1.00 90.19 91 VAL A CA 1
ATOM 677 C C . VAL A 1 91 ? -14.455 0.843 20.112 1.00 90.19 91 VAL A C 1
ATOM 679 O O . VAL A 1 91 ? -15.067 -0.186 20.391 1.00 90.19 91 VAL A O 1
ATOM 682 N N . ALA A 1 92 ? -14.409 1.895 20.933 1.00 90.31 92 ALA A N 1
ATOM 683 C CA . ALA A 1 92 ? -14.959 1.884 22.286 1.00 90.31 92 ALA A CA 1
ATOM 684 C C . ALA A 1 92 ? -16.463 2.205 22.344 1.00 90.31 92 ALA A C 1
ATOM 686 O O . ALA A 1 92 ? -17.163 1.619 23.170 1.00 90.31 92 ALA A O 1
ATOM 687 N N . SER A 1 93 ? -16.940 3.098 21.469 1.00 92.94 93 SER A N 1
ATOM 688 C CA . SER A 1 93 ? -18.312 3.635 21.468 1.00 92.94 93 SER A CA 1
ATOM 689 C C . SER A 1 93 ? -18.813 3.898 20.034 1.00 92.94 93 SER A C 1
ATOM 691 O O . SER A 1 93 ? -19.102 5.048 19.672 1.00 92.94 93 SER A O 1
ATOM 693 N N . PRO A 1 94 ? -18.884 2.869 19.166 1.00 90.75 94 PRO A N 1
ATOM 694 C CA . PRO A 1 94 ? -19.223 3.040 17.751 1.00 90.75 94 PRO A CA 1
ATOM 695 C C . PRO A 1 94 ? -20.604 3.676 17.516 1.00 90.75 94 PRO A C 1
ATOM 697 O O . PRO A 1 94 ? -20.816 4.354 16.513 1.00 90.75 94 PRO A O 1
ATOM 700 N N . GLU A 1 95 ? -21.543 3.503 18.443 1.00 91.31 95 GLU A N 1
ATOM 701 C CA . GLU A 1 95 ? -22.879 4.103 18.413 1.00 91.31 95 GLU A CA 1
ATOM 702 C C . GLU A 1 95 ? -22.879 5.632 18.543 1.00 91.31 95 GLU A C 1
ATOM 704 O O . GLU A 1 95 ? -23.853 6.283 18.167 1.00 91.31 95 GLU A O 1
ATOM 709 N N . GLU A 1 96 ? -21.797 6.216 19.057 1.00 94.69 96 GLU A N 1
ATOM 710 C CA . GLU A 1 96 ? -21.673 7.662 19.217 1.00 94.69 96 GLU A CA 1
ATOM 711 C C . GLU A 1 96 ? -21.040 8.341 17.993 1.00 94.69 96 GLU A C 1
ATOM 713 O O . GLU A 1 96 ? -20.978 9.576 17.948 1.00 94.69 96 GLU A O 1
ATOM 718 N N . ILE A 1 97 ? -20.524 7.575 17.020 1.00 94.94 97 ILE A N 1
ATOM 719 C CA . ILE A 1 97 ? -19.849 8.105 15.825 1.00 94.94 97 ILE A CA 1
ATOM 720 C C . ILE A 1 97 ? -20.800 9.039 15.065 1.00 94.94 97 ILE A C 1
ATOM 722 O O . ILE A 1 97 ? -21.904 8.673 14.663 1.00 94.94 97 ILE A O 1
ATOM 726 N N . THR A 1 98 ? -20.349 10.271 14.841 1.00 96.12 98 THR A N 1
ATOM 727 C CA . THR A 1 98 ? -21.074 11.267 14.046 1.00 96.12 98 THR A CA 1
ATOM 728 C C . THR A 1 98 ? -20.667 11.206 12.576 1.00 96.12 98 THR A C 1
ATOM 730 O O . THR A 1 98 ? -19.623 10.667 12.223 1.00 96.12 98 THR A O 1
ATOM 733 N N . HIS A 1 99 ? -21.427 11.856 11.693 1.00 94.38 99 HIS A N 1
ATOM 734 C CA . HIS A 1 99 ? -21.029 11.975 10.285 1.00 94.38 99 HIS A CA 1
ATOM 735 C C . HIS A 1 99 ? -19.657 12.655 10.101 1.00 94.38 99 HIS A C 1
ATOM 737 O O . HIS A 1 99 ? -18.887 12.271 9.228 1.00 94.38 99 HIS A O 1
ATOM 743 N N . SER A 1 100 ? -19.316 13.633 10.949 1.00 94.81 100 SER A N 1
ATOM 744 C CA . SER A 1 100 ? -17.989 14.263 10.899 1.00 94.81 100 SER A CA 1
ATOM 745 C C . SER A 1 100 ? -16.866 13.310 11.314 1.00 94.81 100 SER A C 1
ATOM 747 O O . SER A 1 100 ? -15.764 13.406 10.785 1.00 94.81 100 SER A O 1
ATOM 749 N N . ASP A 1 101 ? -17.158 12.375 12.222 1.00 95.88 101 ASP A N 1
ATOM 750 C CA . ASP A 1 101 ? -16.213 11.348 12.659 1.00 95.88 101 ASP A CA 1
ATOM 751 C C . ASP A 1 101 ? -15.967 10.348 11.519 1.00 95.88 101 ASP A C 1
ATOM 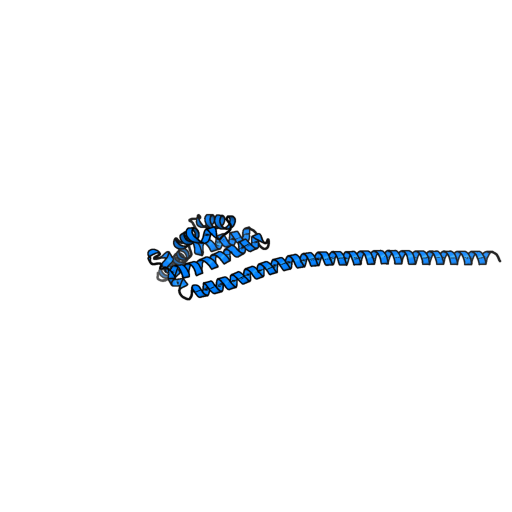753 O O . ASP A 1 101 ? -14.823 9.995 11.256 1.00 95.88 101 ASP A O 1
ATOM 757 N N . PHE A 1 102 ? -17.011 9.979 10.763 1.00 94.38 102 PHE A N 1
ATOM 758 C CA . PHE A 1 102 ? -16.869 9.149 9.559 1.00 94.38 102 PHE A CA 1
ATOM 759 C C . PHE A 1 102 ? -15.919 9.756 8.524 1.00 94.38 102 PHE A C 1
ATOM 761 O O . PHE A 1 102 ? -15.075 9.039 8.004 1.00 94.38 102 PHE A O 1
ATOM 768 N N . ILE A 1 103 ? -15.999 11.065 8.261 1.00 94.19 103 ILE A N 1
ATOM 769 C CA . ILE A 1 103 ? -15.088 11.736 7.315 1.00 94.19 103 ILE A CA 1
ATOM 770 C C . ILE A 1 103 ? -13.627 11.612 7.774 1.00 94.19 103 ILE A C 1
ATOM 772 O O . ILE A 1 103 ? -12.737 11.392 6.956 1.00 94.19 103 ILE A O 1
ATOM 776 N N . VAL A 1 104 ? -13.370 11.735 9.081 1.00 95.88 104 VAL A N 1
ATOM 777 C CA . VAL A 1 104 ? -12.023 11.572 9.652 1.00 95.88 104 VAL A CA 1
ATOM 778 C C . VAL A 1 104 ? -11.562 10.114 9.567 1.00 95.88 104 VAL A C 1
ATOM 780 O O . VAL A 1 104 ? -10.403 9.867 9.240 1.00 95.88 104 VAL A O 1
ATOM 783 N N . LEU A 1 105 ? -12.450 9.149 9.829 1.00 94.69 105 LEU A N 1
ATOM 784 C CA . LEU A 1 105 ? -12.137 7.718 9.743 1.00 94.69 105 LEU A CA 1
ATOM 785 C C . LEU A 1 105 ? -11.863 7.273 8.310 1.00 94.69 105 LEU A C 1
ATOM 787 O O . LEU A 1 105 ? -10.894 6.554 8.084 1.00 94.69 105 LEU A O 1
ATOM 791 N N . ASP A 1 106 ? -12.654 7.730 7.344 1.00 93.81 106 ASP A N 1
ATOM 792 C CA . ASP A 1 106 ? -12.421 7.448 5.927 1.00 93.81 106 ASP A CA 1
ATOM 793 C C . ASP A 1 106 ? -11.083 8.049 5.463 1.00 93.81 106 ASP A C 1
ATOM 795 O O . ASP A 1 106 ? -10.220 7.352 4.922 1.00 93.81 106 ASP A O 1
ATOM 799 N N . ALA A 1 107 ? -10.824 9.308 5.837 1.00 93.81 107 ALA A N 1
ATOM 800 C CA . ALA A 1 107 ? -9.546 9.977 5.604 1.00 93.81 107 ALA A CA 1
ATOM 801 C C . ALA A 1 107 ? -8.347 9.280 6.273 1.00 93.81 107 ALA A C 1
ATOM 803 O O . ALA A 1 107 ? -7.208 9.478 5.849 1.00 93.81 107 ALA A O 1
ATOM 804 N N . TYR A 1 108 ? -8.575 8.464 7.302 1.00 93.62 108 TYR A N 1
ATOM 805 C CA . TYR A 1 108 ? -7.548 7.645 7.939 1.00 93.62 108 TYR A CA 1
ATOM 806 C C . TYR A 1 108 ? -7.369 6.289 7.248 1.00 93.62 108 TYR A C 1
ATOM 808 O O . TYR A 1 108 ? -6.240 5.870 6.972 1.00 93.62 108 TYR A O 1
ATOM 816 N N . LEU A 1 109 ? -8.463 5.590 6.953 1.00 94.44 109 LEU A N 1
ATOM 817 C CA . LEU A 1 109 ? -8.431 4.226 6.429 1.00 94.44 109 LEU A CA 1
ATOM 818 C C . LEU A 1 109 ? -8.025 4.184 4.956 1.00 94.44 109 LEU A C 1
ATOM 820 O O . LEU A 1 109 ? -7.224 3.328 4.569 1.00 94.44 109 LEU A O 1
ATOM 824 N N . PHE A 1 110 ? -8.496 5.130 4.143 1.00 92.81 110 PHE A N 1
ATOM 825 C CA . PHE A 1 110 ? -8.241 5.124 2.705 1.00 92.81 110 PHE A CA 1
ATOM 826 C C . PHE A 1 110 ? -6.745 5.289 2.358 1.00 92.81 110 PHE A C 1
ATOM 828 O O . PHE A 1 110 ? -6.205 4.440 1.638 1.00 92.81 110 PHE A O 1
ATOM 835 N N . PRO A 1 111 ? -5.998 6.278 2.900 1.00 91.44 111 PRO A N 1
ATOM 836 C CA . PRO A 1 111 ? -4.540 6.345 2.738 1.00 91.44 111 PRO A CA 1
ATOM 837 C C . PRO A 1 111 ? -3.808 5.115 3.276 1.00 91.44 111 PRO A C 1
ATOM 839 O O . PRO A 1 111 ? -2.824 4.670 2.679 1.00 91.44 111 PRO A O 1
ATOM 842 N N . SER A 1 112 ? -4.286 4.564 4.397 1.00 91.81 112 SER A N 1
ATOM 843 C CA . SER A 1 112 ? -3.675 3.401 5.045 1.00 91.81 112 SER A CA 1
ATOM 844 C C . SER A 1 112 ? -3.758 2.162 4.152 1.00 91.81 112 SER A C 1
ATOM 846 O O . SER A 1 112 ? -2.767 1.450 3.991 1.00 91.81 112 SER A O 1
ATOM 848 N N . LEU A 1 113 ? -4.897 1.946 3.487 1.00 93.81 113 LEU A N 1
ATOM 849 C CA . LEU A 1 113 ? -5.017 0.902 2.471 1.00 93.81 113 LEU A CA 1
ATOM 850 C C . LEU A 1 113 ? -4.266 1.226 1.184 1.00 93.81 113 LEU A C 1
ATOM 852 O O . LEU A 1 113 ? -3.663 0.322 0.612 1.00 93.81 113 LEU A O 1
ATOM 856 N N . ASN A 1 114 ? -4.244 2.484 0.739 1.00 91.06 114 ASN A N 1
ATOM 857 C CA . ASN A 1 114 ? -3.472 2.869 -0.444 1.00 91.06 114 ASN A CA 1
ATOM 858 C C . ASN A 1 114 ? -1.980 2.573 -0.289 1.00 91.06 114 ASN A C 1
ATOM 860 O O . ASN A 1 114 ? -1.334 2.187 -1.264 1.00 91.06 114 ASN A O 1
ATOM 864 N N . LEU A 1 115 ? -1.431 2.703 0.923 1.00 88.44 115 LEU A N 1
ATOM 865 C CA . LEU A 1 115 ? -0.051 2.315 1.206 1.00 88.44 115 LEU A CA 1
ATOM 866 C C . LEU A 1 115 ? 0.186 0.826 0.913 1.00 88.44 115 LEU A C 1
ATOM 868 O O . LEU A 1 115 ? 1.167 0.482 0.261 1.00 88.44 115 LEU A O 1
ATOM 872 N N . ILE A 1 116 ? -0.727 -0.037 1.358 1.00 93.38 116 ILE A N 1
ATOM 873 C CA . ILE A 1 116 ? -0.649 -1.491 1.167 1.00 93.38 116 ILE A CA 1
ATOM 874 C C . ILE A 1 116 ? -0.909 -1.854 -0.305 1.00 93.38 116 ILE A C 1
ATOM 876 O O . ILE A 1 116 ? -0.217 -2.686 -0.890 1.00 93.38 116 ILE A O 1
ATOM 880 N N . TYR A 1 117 ? -1.885 -1.200 -0.934 1.00 94.50 117 TYR A N 1
ATOM 881 C CA . TYR A 1 117 ? -2.258 -1.427 -2.327 1.00 94.50 117 TYR A CA 1
ATOM 882 C C . TYR A 1 117 ? -1.177 -0.977 -3.319 1.00 94.50 117 TYR A C 1
ATOM 884 O O . TYR A 1 117 ? -1.011 -1.596 -4.371 1.00 94.50 117 TYR A O 1
ATOM 892 N N . ARG A 1 118 ? -0.385 0.048 -2.985 1.00 92.25 118 ARG A N 1
ATOM 893 C CA . ARG A 1 118 ? 0.767 0.466 -3.795 1.00 92.25 118 ARG A CA 1
ATOM 894 C C . ARG A 1 118 ? 1.718 -0.701 -4.061 1.00 92.25 118 ARG A C 1
ATOM 896 O O . ARG A 1 118 ? 2.174 -0.858 -5.189 1.00 92.25 118 ARG A O 1
ATOM 903 N N . ASP A 1 119 ? 1.992 -1.537 -3.065 1.00 93.94 119 ASP A N 1
ATOM 904 C CA . ASP A 1 119 ? 2.913 -2.665 -3.235 1.00 93.94 119 ASP A CA 1
ATOM 905 C C . ASP A 1 119 ? 2.328 -3.716 -4.196 1.00 93.94 119 ASP A C 1
ATOM 907 O O . ASP A 1 119 ? 3.056 -4.294 -5.005 1.00 93.94 119 ASP A O 1
ATOM 911 N N . TYR A 1 120 ? 1.001 -3.898 -4.198 1.00 95.38 120 TYR A N 1
ATOM 912 C CA . TYR A 1 120 ? 0.318 -4.705 -5.214 1.00 95.38 120 TYR A CA 1
ATOM 913 C C . TYR A 1 120 ? 0.493 -4.096 -6.610 1.00 95.38 120 TYR A C 1
ATOM 915 O O . TYR A 1 120 ? 0.838 -4.814 -7.545 1.00 95.38 120 TYR A O 1
ATOM 923 N N . GLN A 1 121 ? 0.314 -2.779 -6.769 1.00 92.75 121 GLN A N 1
ATOM 924 C CA . GLN A 1 121 ? 0.508 -2.106 -8.060 1.00 92.75 121 GLN A CA 1
ATOM 925 C C . GLN A 1 121 ? 1.941 -2.269 -8.581 1.00 92.75 121 GLN A C 1
ATOM 927 O O . GLN A 1 121 ? 2.132 -2.586 -9.754 1.00 92.75 121 GLN A O 1
ATOM 932 N N . LEU A 1 122 ? 2.939 -2.126 -7.706 1.00 91.31 122 LEU A N 1
ATOM 933 C CA . LEU A 1 122 ? 4.347 -2.342 -8.049 1.00 91.31 122 LEU A CA 1
ATOM 934 C C . LEU A 1 122 ? 4.614 -3.788 -8.484 1.00 91.31 122 LEU A C 1
ATOM 936 O O . LEU A 1 122 ? 5.389 -4.013 -9.415 1.00 91.31 122 LEU A O 1
ATOM 940 N N . ALA A 1 123 ? 3.940 -4.766 -7.874 1.00 94.00 123 ALA A N 1
ATOM 941 C CA . ALA A 1 123 ? 4.042 -6.159 -8.294 1.00 94.00 123 ALA A CA 1
ATOM 942 C C . ALA A 1 123 ? 3.407 -6.407 -9.671 1.00 94.00 123 ALA A C 1
ATOM 944 O O . ALA A 1 123 ? 3.980 -7.119 -10.495 1.00 94.00 123 ALA A O 1
ATOM 945 N N . GLN A 1 124 ? 2.272 -5.767 -9.975 1.00 92.38 124 GLN A N 1
ATOM 946 C CA . GLN A 1 124 ? 1.656 -5.840 -11.310 1.00 92.38 124 GLN A CA 1
ATOM 947 C C . GLN A 1 124 ? 2.528 -5.198 -12.404 1.00 92.38 124 GLN A C 1
ATOM 949 O O . GLN A 1 124 ? 2.419 -5.554 -13.576 1.00 92.38 124 GLN A O 1
ATOM 954 N N . GLU A 1 125 ? 3.408 -4.267 -12.033 1.00 88.69 125 GLU A N 1
ATOM 955 C CA . GLU A 1 125 ? 4.403 -3.663 -12.926 1.00 88.69 125 GLU A CA 1
ATOM 956 C C . GLU A 1 125 ? 5.705 -4.479 -13.032 1.00 88.69 125 GLU A C 1
ATOM 958 O O . GLU A 1 125 ? 6.603 -4.098 -13.780 1.00 88.69 125 GLU A O 1
ATOM 963 N N . GLY A 1 126 ? 5.822 -5.601 -12.312 1.00 90.12 126 GLY A N 1
ATOM 964 C CA . GLY A 1 126 ? 7.028 -6.434 -12.288 1.00 90.12 126 GLY A CA 1
ATOM 965 C C . GLY A 1 126 ? 8.200 -5.809 -11.529 1.00 90.12 126 GLY A C 1
ATOM 966 O O . GLY A 1 126 ? 9.339 -6.237 -11.706 1.00 90.12 126 GLY A O 1
ATOM 967 N N . LEU A 1 127 ? 7.936 -4.784 -10.712 1.00 89.06 127 LEU A N 1
ATOM 968 C CA . LEU A 1 127 ? 8.946 -4.151 -9.867 1.00 89.06 127 LEU A CA 1
ATOM 969 C C . LEU A 1 127 ? 9.102 -4.883 -8.533 1.00 89.06 127 LEU A C 1
ATOM 971 O O . LEU A 1 127 ? 10.210 -4.913 -8.004 1.00 89.06 127 LEU A O 1
ATOM 975 N N . TYR A 1 128 ? 8.008 -5.449 -8.009 1.00 93.25 128 TYR A N 1
ATOM 976 C CA . TYR A 1 128 ? 7.958 -6.262 -6.786 1.00 93.25 128 TYR A CA 1
ATOM 977 C C . TYR A 1 128 ? 7.521 -7.695 -7.106 1.00 93.25 128 TYR A C 1
ATOM 979 O O . TYR A 1 128 ? 6.828 -7.943 -8.096 1.00 93.25 128 TYR A O 1
ATOM 987 N N . ASP A 1 129 ? 7.869 -8.634 -6.232 1.00 94.88 129 ASP A N 1
ATOM 988 C CA . ASP A 1 129 ? 7.354 -9.992 -6.310 1.00 94.88 129 ASP A CA 1
ATOM 989 C C . ASP A 1 129 ? 5.940 -10.078 -5.716 1.00 94.88 129 ASP A C 1
ATOM 991 O O . ASP A 1 129 ? 5.517 -9.299 -4.860 1.00 94.88 129 ASP A O 1
ATOM 995 N N . THR A 1 130 ? 5.185 -11.106 -6.117 1.00 95.44 130 THR A N 1
ATOM 996 C CA . THR A 1 130 ? 3.859 -11.387 -5.529 1.00 95.44 130 THR A CA 1
ATOM 997 C C . THR A 1 130 ? 3.928 -11.629 -4.015 1.00 95.44 130 THR A C 1
ATOM 999 O O . THR A 1 130 ? 2.947 -11.413 -3.305 1.00 95.44 130 THR A O 1
ATOM 1002 N N . ALA A 1 131 ? 5.067 -12.112 -3.515 1.00 96.56 131 ALA A N 1
ATOM 1003 C CA . ALA A 1 131 ? 5.275 -12.325 -2.088 1.00 96.56 131 ALA A CA 1
ATOM 1004 C C . ALA A 1 131 ? 5.358 -11.002 -1.310 1.00 96.56 131 ALA A C 1
ATOM 1006 O O . ALA A 1 131 ? 4.874 -10.950 -0.181 1.00 96.56 131 ALA A O 1
ATOM 1007 N N . ASP A 1 132 ? 5.898 -9.942 -1.918 1.00 94.25 132 ASP A N 1
ATOM 1008 C CA . ASP A 1 132 ? 6.151 -8.669 -1.239 1.00 94.25 132 ASP A CA 1
ATOM 1009 C C . ASP A 1 132 ? 4.842 -7.980 -0.849 1.00 94.25 132 ASP A C 1
ATOM 1011 O O . ASP A 1 132 ? 4.619 -7.670 0.320 1.00 94.25 132 ASP A O 1
ATOM 1015 N N . TRP A 1 133 ? 3.913 -7.817 -1.797 1.00 95.69 133 TRP A N 1
ATOM 1016 C CA . TRP A 1 133 ? 2.638 -7.159 -1.491 1.00 95.69 133 TRP A CA 1
ATOM 1017 C C . TRP A 1 133 ? 1.762 -7.989 -0.548 1.00 95.69 133 TRP A C 1
ATOM 1019 O O . TRP A 1 133 ? 1.041 -7.437 0.286 1.00 95.69 133 TRP A O 1
ATOM 1029 N N . LYS A 1 134 ? 1.837 -9.323 -0.641 1.00 97.50 134 LYS A N 1
ATOM 1030 C CA . LYS A 1 134 ? 1.137 -10.221 0.286 1.00 97.50 134 LYS A CA 1
ATOM 1031 C C . LYS A 1 134 ? 1.686 -10.089 1.697 1.00 97.50 134 LYS A C 1
ATOM 1033 O O . LYS A 1 134 ? 0.892 -10.029 2.629 1.00 97.50 134 LYS A O 1
ATOM 1038 N N . ALA A 1 135 ? 3.005 -9.970 1.851 1.00 96.00 135 ALA A N 1
ATOM 1039 C CA . ALA A 1 135 ? 3.622 -9.696 3.141 1.00 96.00 135 ALA A CA 1
ATOM 1040 C C . ALA A 1 135 ? 3.150 -8.348 3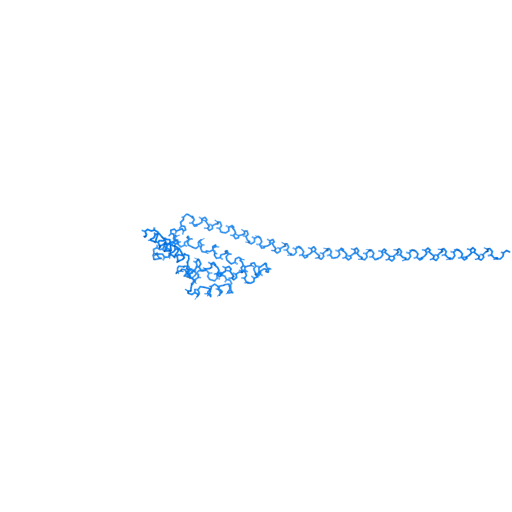.714 1.00 96.00 135 ALA A C 1
ATOM 1042 O O . ALA A 1 135 ? 2.800 -8.288 4.891 1.00 96.00 135 ALA A O 1
ATOM 1043 N N . SER A 1 136 ? 3.041 -7.296 2.894 1.00 94.56 136 SER A N 1
ATOM 1044 C CA . SER A 1 136 ? 2.474 -6.011 3.332 1.00 94.56 136 SER A CA 1
ATOM 1045 C C . SER A 1 136 ? 1.028 -6.151 3.822 1.00 94.56 136 SER A C 1
ATOM 1047 O O . SER A 1 136 ? 0.684 -5.636 4.887 1.00 94.56 136 SER A O 1
ATOM 1049 N N . VAL A 1 137 ? 0.183 -6.899 3.105 1.00 96.25 137 VAL A N 1
ATOM 1050 C CA . VAL A 1 137 ? -1.191 -7.187 3.550 1.00 96.25 137 VAL A CA 1
ATOM 1051 C C . VAL A 1 137 ? -1.193 -7.986 4.859 1.00 96.25 137 VAL A C 1
ATOM 1053 O O . VAL A 1 137 ? -1.900 -7.619 5.798 1.00 96.25 137 VAL A O 1
ATOM 1056 N N . ASP A 1 138 ? -0.369 -9.028 4.971 1.00 94.56 138 ASP A N 1
ATOM 1057 C CA . ASP A 1 138 ? -0.271 -9.862 6.173 1.00 94.56 138 ASP A CA 1
ATOM 1058 C C . ASP A 1 138 ? 0.129 -9.040 7.410 1.00 94.56 138 ASP A C 1
ATOM 1060 O O . ASP A 1 138 ? -0.432 -9.206 8.499 1.00 94.56 138 ASP A O 1
ATOM 1064 N N . VAL A 1 139 ? 1.084 -8.127 7.236 1.00 91.69 139 VAL A N 1
ATOM 1065 C CA . VAL A 1 139 ? 1.622 -7.308 8.322 1.00 91.69 139 VAL A CA 1
ATOM 1066 C C . VAL A 1 139 ? 0.675 -6.181 8.710 1.00 91.69 139 VAL A C 1
ATOM 1068 O O . VAL A 1 139 ? 0.530 -5.932 9.901 1.00 91.69 139 VAL A O 1
ATOM 1071 N N . TYR A 1 140 ? 0.029 -5.503 7.759 1.00 92.50 140 TYR A N 1
ATOM 1072 C CA . TYR A 1 140 ? -0.604 -4.211 8.045 1.00 92.50 140 TYR A CA 1
ATOM 1073 C C . TYR A 1 140 ? -2.131 -4.208 8.019 1.00 92.50 140 TYR A C 1
ATOM 1075 O O . TYR A 1 140 ? -2.724 -3.440 8.770 1.00 92.50 140 TYR A O 1
ATOM 1083 N N . VAL A 1 141 ? -2.802 -5.067 7.239 1.00 94.94 141 VAL A N 1
ATOM 1084 C CA . VAL A 1 141 ? -4.275 -4.990 7.101 1.00 94.94 141 VAL A CA 1
ATOM 1085 C C . VAL A 1 141 ? -4.988 -5.112 8.441 1.00 94.94 141 VAL A C 1
ATOM 1087 O O . VAL A 1 141 ? -5.926 -4.367 8.714 1.00 94.94 141 VAL A O 1
ATOM 1090 N N . HIS A 1 142 ? -4.526 -6.013 9.306 1.00 92.12 142 HIS A N 1
ATOM 1091 C CA . HIS A 1 142 ? -5.174 -6.238 10.593 1.00 92.12 142 HIS A CA 1
ATOM 1092 C C . HIS A 1 142 ? -5.091 -5.019 11.527 1.00 92.12 142 HIS A C 1
ATOM 1094 O O . HIS A 1 142 ? -6.015 -4.797 12.305 1.00 92.12 142 HIS A O 1
ATOM 1100 N N . TRP A 1 143 ? -4.041 -4.194 11.428 1.00 89.88 143 TRP A N 1
ATOM 1101 C CA . TRP A 1 143 ? -3.911 -2.982 12.245 1.00 89.88 143 TRP A CA 1
ATOM 1102 C C . TRP A 1 143 ? -5.070 -2.015 12.008 1.00 89.88 143 TRP A C 1
ATOM 1104 O O . TRP A 1 143 ? -5.593 -1.438 12.962 1.00 89.88 143 TRP A O 1
ATOM 1114 N N . TYR A 1 144 ? -5.497 -1.884 10.754 1.00 91.88 144 TYR A N 1
ATOM 1115 C CA . TYR A 1 144 ? -6.514 -0.920 10.340 1.00 91.88 144 TYR A CA 1
ATOM 1116 C C . TYR A 1 144 ? -7.920 -1.519 10.312 1.00 91.88 144 TYR A C 1
ATOM 1118 O O . TYR A 1 144 ? -8.873 -0.879 10.747 1.00 91.88 144 TYR A O 1
ATOM 1126 N N . LEU A 1 145 ? -8.044 -2.755 9.827 1.00 94.44 145 LEU A N 1
ATOM 1127 C CA . LEU A 1 145 ? -9.327 -3.332 9.436 1.00 94.44 145 LEU A CA 1
ATOM 1128 C C . LEU A 1 145 ? -9.807 -4.484 10.322 1.00 94.44 145 LEU A C 1
ATOM 1130 O O . LEU A 1 145 ? -10.907 -4.969 10.102 1.00 94.44 145 LEU A O 1
ATOM 1134 N N . ALA A 1 146 ? -9.035 -4.966 11.306 1.00 92.44 146 ALA A N 1
ATOM 1135 C CA . ALA A 1 146 ? -9.496 -6.097 12.123 1.00 92.44 146 ALA A CA 1
ATOM 1136 C C . ALA A 1 146 ? -10.546 -5.715 13.185 1.00 92.44 146 ALA A C 1
ATOM 1138 O O . ALA A 1 146 ? -11.238 -6.610 13.678 1.00 92.44 146 ALA A O 1
ATOM 1139 N N . ASN A 1 147 ? -10.691 -4.424 13.506 1.00 90.44 147 ASN A N 1
ATOM 1140 C CA . ASN A 1 147 ? -11.705 -3.922 14.439 1.00 90.44 147 ASN A CA 1
ATOM 1141 C C . ASN A 1 147 ? -13.107 -3.875 13.780 1.00 90.44 147 ASN A C 1
ATOM 1143 O O . ASN A 1 147 ? -13.192 -3.838 12.549 1.00 90.44 147 ASN A O 1
ATOM 1147 N N . PRO A 1 148 ? -14.212 -3.853 14.555 1.00 90.25 148 PRO A N 1
ATOM 1148 C CA . PRO A 1 148 ? -15.569 -3.889 14.001 1.00 90.25 148 PRO A CA 1
ATOM 1149 C C . PRO A 1 148 ? -15.873 -2.772 12.995 1.00 90.25 148 PRO A C 1
ATOM 1151 O O . PRO A 1 148 ? -16.476 -3.041 11.958 1.00 90.25 148 PRO A O 1
ATOM 1154 N N . PHE A 1 149 ? -15.423 -1.543 13.270 1.00 92.56 149 PHE A N 1
ATOM 1155 C CA . PHE A 1 149 ? -15.622 -0.410 12.369 1.00 92.56 149 PHE A CA 1
ATOM 1156 C C . PHE A 1 149 ? -14.875 -0.606 11.046 1.00 92.56 149 PHE A C 1
ATOM 1158 O O . PHE A 1 149 ? -15.465 -0.482 9.979 1.00 92.56 149 PHE A O 1
ATOM 1165 N N . GLY A 1 150 ? -13.591 -0.963 11.104 1.00 94.06 150 GLY A N 1
ATOM 1166 C CA . GLY A 1 150 ? -12.752 -1.172 9.926 1.00 94.06 150 GLY A CA 1
ATOM 1167 C C . GLY A 1 150 ? -13.269 -2.295 9.025 1.00 94.06 150 GLY A C 1
ATOM 1168 O O . GLY A 1 150 ? -13.216 -2.163 7.806 1.00 94.06 150 GLY A O 1
ATOM 1169 N N . ARG A 1 151 ? -13.835 -3.364 9.604 1.00 94.69 151 ARG A N 1
ATOM 1170 C CA . ARG A 1 151 ? -14.511 -4.425 8.834 1.00 94.69 151 ARG A CA 1
ATOM 1171 C C . ARG A 1 151 ? -15.750 -3.901 8.119 1.00 94.69 151 ARG A C 1
ATOM 1173 O O . ARG A 1 151 ? -15.887 -4.126 6.925 1.00 94.69 151 ARG A O 1
ATOM 1180 N N . ALA A 1 152 ? -16.609 -3.171 8.831 1.00 94.94 152 ALA A N 1
ATOM 1181 C CA . ALA A 1 152 ? -17.811 -2.590 8.241 1.00 94.94 152 ALA A CA 1
ATOM 1182 C C . ALA A 1 152 ? -17.470 -1.596 7.120 1.00 94.94 152 ALA A C 1
ATOM 1184 O O . ALA A 1 152 ? -18.052 -1.662 6.046 1.00 94.94 152 ALA A O 1
ATOM 1185 N N . TRP A 1 153 ? -16.481 -0.724 7.330 1.00 96.06 153 TRP A N 1
ATOM 1186 C CA . TRP A 1 153 ? -15.998 0.198 6.300 1.00 96.06 153 TRP A CA 1
ATOM 1187 C C . TRP A 1 153 ? -15.423 -0.539 5.082 1.00 96.06 153 TRP A C 1
ATOM 1189 O O . TRP A 1 153 ? -15.705 -0.175 3.941 1.00 96.06 153 TRP A O 1
ATOM 1199 N N . TRP A 1 154 ? -14.649 -1.608 5.301 1.00 97.31 154 TRP A N 1
ATOM 1200 C CA . TRP A 1 154 ? -14.146 -2.437 4.207 1.00 97.31 154 TRP A CA 1
ATOM 1201 C C . TRP A 1 154 ? -15.287 -3.025 3.376 1.00 97.31 154 TRP A C 1
ATOM 1203 O O . TRP A 1 154 ? -15.270 -2.890 2.154 1.00 97.31 154 TRP A O 1
ATOM 1213 N N . ASP A 1 155 ? -16.274 -3.633 4.033 1.00 97.00 155 ASP A N 1
ATOM 1214 C CA . ASP A 1 155 ? -17.382 -4.322 3.373 1.00 97.00 155 ASP A CA 1
ATOM 1215 C C . ASP A 1 155 ? -18.344 -3.367 2.647 1.00 97.00 155 ASP A C 1
ATOM 1217 O O . ASP A 1 155 ? -18.802 -3.695 1.553 1.00 97.00 155 ASP A O 1
ATOM 1221 N N . GLU A 1 156 ? -18.634 -2.200 3.229 1.00 95.50 156 GLU A N 1
ATOM 1222 C CA . GLU A 1 156 ? -19.642 -1.259 2.716 1.00 95.50 156 GLU A CA 1
ATOM 1223 C C . GLU A 1 156 ? -19.082 -0.232 1.722 1.00 95.50 156 GLU A C 1
ATOM 1225 O O . GLU A 1 156 ? -19.801 0.223 0.834 1.00 95.50 156 GLU A O 1
ATOM 1230 N N . GLU A 1 157 ? -17.814 0.163 1.867 1.00 93.88 157 GLU A N 1
ATOM 1231 C CA . GLU A 1 157 ? -17.238 1.277 1.106 1.00 93.88 157 GLU A CA 1
ATOM 1232 C C . GLU A 1 157 ? -16.033 0.848 0.270 1.00 93.88 157 GLU A C 1
ATOM 1234 O O . GLU A 1 157 ? -15.994 1.072 -0.940 1.00 93.88 157 GLU A O 1
ATOM 1239 N N . ALA A 1 158 ? -15.031 0.231 0.895 1.00 95.94 158 ALA A N 1
ATOM 1240 C CA . ALA A 1 158 ? -13.708 0.181 0.283 1.00 95.94 158 ALA A CA 1
ATOM 1241 C C . ALA A 1 158 ? -13.486 -1.003 -0.665 1.00 95.94 158 ALA A C 1
ATOM 1243 O O . ALA A 1 158 ? -12.746 -0.877 -1.644 1.00 95.94 158 ALA A O 1
ATOM 1244 N N . ARG A 1 159 ? -14.096 -2.161 -0.390 1.00 96.50 159 ARG A N 1
ATOM 1245 C CA . ARG A 1 159 ? -13.789 -3.435 -1.058 1.00 96.50 159 ARG A CA 1
ATOM 1246 C C . ARG A 1 159 ? -13.876 -3.365 -2.580 1.00 96.50 159 ARG A C 1
ATOM 1248 O O . ARG A 1 159 ? -13.012 -3.914 -3.264 1.00 96.50 159 ARG A O 1
ATOM 1255 N N . GLU A 1 160 ? -14.893 -2.690 -3.109 1.00 95.38 160 GLU A N 1
ATOM 1256 C CA . GLU A 1 160 ? -15.144 -2.605 -4.553 1.00 95.38 160 GLU A CA 1
ATOM 1257 C C . GLU A 1 160 ? -14.178 -1.665 -5.293 1.00 95.38 160 GLU A C 1
ATOM 1259 O O . GLU A 1 160 ? -14.038 -1.767 -6.514 1.00 95.38 160 GLU A O 1
ATOM 1264 N N . PHE A 1 161 ? -13.457 -0.788 -4.584 1.00 93.00 161 PHE A N 1
ATOM 1265 C CA . PHE A 1 161 ? -12.445 0.075 -5.200 1.00 93.00 161 PHE A CA 1
ATOM 1266 C C . PHE A 1 161 ? -11.182 -0.682 -5.615 1.00 93.00 161 PHE A C 1
ATOM 1268 O O . PHE A 1 161 ? -10.407 -0.187 -6.440 1.00 93.00 161 PHE A O 1
ATOM 1275 N N . PHE A 1 162 ? -10.962 -1.875 -5.062 1.00 95.56 162 PHE A N 1
ATOM 1276 C CA . PHE A 1 162 ? -9.753 -2.649 -5.301 1.00 95.56 162 PHE A CA 1
ATOM 1277 C C . PHE A 1 162 ? -9.991 -3.818 -6.267 1.00 95.56 162 PHE A C 1
ATOM 1279 O O . PHE A 1 162 ? -11.074 -4.403 -6.307 1.00 95.56 162 PHE A O 1
ATOM 1286 N N . PRO A 1 163 ? -8.965 -4.225 -7.038 1.00 97.12 163 PRO A N 1
ATOM 1287 C CA . PRO A 1 163 ? -9.043 -5.420 -7.868 1.00 97.12 163 PRO A CA 1
ATOM 1288 C C . PRO A 1 163 ? -9.403 -6.664 -7.049 1.00 97.12 163 PRO A C 1
ATOM 1290 O O . PRO A 1 163 ? -8.903 -6.856 -5.939 1.00 97.12 163 PRO A O 1
ATOM 1293 N N . ALA A 1 164 ? -10.202 -7.557 -7.640 1.00 97.81 164 ALA A N 1
ATOM 1294 C CA . ALA A 1 164 ? -10.722 -8.745 -6.962 1.00 97.81 164 ALA A CA 1
ATOM 1295 C C . ALA A 1 164 ? -9.631 -9.636 -6.340 1.00 97.81 164 ALA A C 1
ATOM 1297 O O . ALA A 1 164 ? -9.855 -10.210 -5.277 1.00 97.81 164 ALA A O 1
ATOM 1298 N N . GLU A 1 165 ? -8.449 -9.743 -6.962 1.00 97.81 165 GLU A N 1
ATOM 1299 C CA . GLU A 1 165 ? -7.317 -10.495 -6.397 1.00 97.81 165 GLU A CA 1
ATOM 1300 C C . GLU A 1 165 ? -6.865 -9.910 -5.053 1.00 97.81 165 GLU A C 1
ATOM 1302 O O . GLU A 1 165 ? -6.740 -10.641 -4.067 1.00 97.81 165 GLU A O 1
ATOM 1307 N N . PHE A 1 166 ? -6.649 -8.594 -5.017 1.00 97.81 166 PHE A N 1
ATOM 1308 C CA . PHE A 1 166 ? -6.237 -7.883 -3.815 1.00 97.81 166 PHE A CA 1
ATOM 1309 C C . PHE A 1 166 ? -7.319 -7.987 -2.740 1.00 97.81 166 PHE A C 1
ATOM 1311 O O . PHE A 1 166 ? -7.037 -8.450 -1.635 1.00 97.81 166 PHE A O 1
ATOM 1318 N N . ALA A 1 167 ? -8.567 -7.657 -3.090 1.00 98.00 167 ALA A N 1
ATOM 1319 C CA . ALA A 1 167 ? -9.696 -7.700 -2.167 1.00 98.00 167 ALA A CA 1
ATOM 1320 C C . ALA A 1 167 ? -9.897 -9.101 -1.562 1.00 98.00 167 ALA A C 1
ATOM 1322 O O . ALA A 1 167 ? -9.994 -9.241 -0.348 1.00 98.00 167 ALA A O 1
ATOM 1323 N N . THR A 1 168 ? -9.831 -10.158 -2.378 1.00 98.12 168 THR A N 1
ATOM 1324 C CA . THR A 1 168 ? -9.949 -11.548 -1.901 1.00 98.12 168 THR A CA 1
ATOM 1325 C C . THR A 1 168 ? -8.827 -11.923 -0.927 1.00 98.12 168 THR A C 1
ATOM 1327 O O . THR A 1 168 ? -9.032 -12.711 0.001 1.00 98.12 168 THR A O 1
ATOM 1330 N N . TYR A 1 169 ? -7.612 -11.406 -1.135 1.00 97.88 169 TYR A N 1
ATOM 1331 C CA . TYR A 1 169 ? -6.502 -11.665 -0.222 1.00 97.88 169 TYR A CA 1
ATOM 1332 C C . TYR A 1 169 ? -6.675 -10.914 1.105 1.00 97.88 169 TYR A C 1
ATOM 1334 O O . TYR A 1 169 ? -6.451 -11.507 2.161 1.00 97.88 169 TYR A O 1
ATOM 1342 N N . VAL A 1 170 ? -7.141 -9.661 1.063 1.00 97.06 170 VAL A N 1
ATOM 1343 C CA . VAL A 1 170 ? -7.525 -8.883 2.253 1.00 97.06 170 VAL A CA 1
ATOM 1344 C C . VAL A 1 170 ? -8.623 -9.608 3.037 1.00 97.06 170 VAL A C 1
ATOM 1346 O O . VAL A 1 170 ? -8.429 -9.872 4.222 1.00 97.06 170 VAL A O 1
ATOM 1349 N N . ASP A 1 171 ? -9.702 -10.039 2.373 1.00 97.19 171 ASP A N 1
ATOM 1350 C CA . ASP A 1 171 ? -10.807 -10.799 2.981 1.00 97.19 171 ASP A CA 1
ATOM 1351 C C . ASP A 1 171 ? -10.293 -12.039 3.721 1.00 97.19 171 ASP A C 1
ATOM 1353 O O . ASP A 1 171 ? -10.668 -12.316 4.861 1.00 97.19 171 ASP A O 1
ATOM 1357 N N . ARG A 1 172 ? -9.375 -12.781 3.089 1.00 96.31 172 ARG A N 1
ATOM 1358 C CA . ARG A 1 172 ? -8.755 -13.959 3.701 1.00 96.31 172 ARG A CA 1
ATOM 1359 C C . ARG A 1 172 ? -7.987 -13.603 4.966 1.00 96.31 172 ARG A C 1
ATOM 1361 O O . ARG A 1 172 ? -8.094 -14.337 5.943 1.00 96.31 172 ARG A O 1
ATOM 1368 N N . GLN A 1 173 ? -7.199 -12.529 4.948 1.00 95.12 173 GLN A N 1
ATOM 1369 C CA . GLN A 1 173 ? -6.446 -12.110 6.132 1.00 95.12 173 GLN A CA 1
ATOM 1370 C C . GLN A 1 173 ? -7.368 -11.622 7.248 1.00 95.12 173 GLN A C 1
ATOM 1372 O O . GLN A 1 173 ? -7.100 -11.894 8.415 1.00 95.12 173 GLN A O 1
ATOM 1377 N N . LEU A 1 174 ? -8.466 -10.950 6.902 1.00 93.88 174 LEU A N 1
ATOM 1378 C CA . LEU A 1 174 ? -9.473 -10.513 7.863 1.00 93.88 174 LEU A CA 1
ATOM 1379 C C . LEU A 1 174 ? -10.251 -11.681 8.471 1.00 93.88 174 LEU A C 1
ATOM 1381 O O . LEU A 1 174 ? -10.644 -11.596 9.633 1.00 93.88 174 LEU A O 1
ATOM 1385 N N . ALA A 1 175 ? -10.435 -12.781 7.744 1.00 93.62 175 ALA A N 1
ATOM 1386 C CA . ALA A 1 175 ? -11.055 -13.997 8.268 1.00 93.62 175 ALA A CA 1
ATOM 1387 C C . ALA A 1 175 ? -10.168 -14.770 9.269 1.00 93.62 175 ALA A C 1
ATOM 1389 O O . ALA A 1 175 ? -10.632 -15.723 9.894 1.00 93.62 175 ALA A O 1
ATOM 1390 N N . LEU A 1 176 ? -8.893 -14.397 9.434 1.00 89.19 176 LEU A N 1
ATOM 1391 C CA . LEU A 1 176 ? -8.019 -15.002 10.439 1.00 89.19 176 LEU A CA 1
ATOM 1392 C C . LEU A 1 176 ? -8.316 -14.400 11.825 1.00 89.19 176 LEU A C 1
ATOM 1394 O O . LEU A 1 176 ? -7.743 -13.380 12.203 1.00 89.19 176 LEU A O 1
ATOM 1398 N N . ASP A 1 177 ? -9.157 -15.082 12.607 1.00 67.12 177 ASP A N 1
ATOM 1399 C CA . ASP A 1 177 ? -9.575 -14.698 13.975 1.00 67.12 177 ASP A CA 1
ATOM 1400 C C . ASP A 1 177 ? -8.426 -14.505 14.986 1.00 67.12 177 ASP A C 1
ATOM 1402 O O . ASP A 1 177 ? -8.624 -14.001 16.089 1.00 67.12 177 ASP A O 1
ATOM 1406 N N . SER A 1 178 ? -7.201 -14.915 14.651 1.00 65.44 178 SER A N 1
ATOM 1407 C CA . SER A 1 178 ? -6.058 -14.863 15.566 1.00 65.44 178 SER A CA 1
ATOM 1408 C C . SER A 1 178 ? -5.359 -13.504 15.636 1.00 65.44 178 SER A C 1
ATOM 1410 O O . SER A 1 178 ? -4.502 -13.314 16.505 1.00 65.44 178 SER A O 1
ATOM 1412 N N . ARG A 1 179 ? -5.673 -12.560 14.741 1.00 70.06 179 ARG A N 1
ATOM 1413 C CA . ARG A 1 179 ? -4.985 -11.265 14.693 1.00 70.06 179 ARG A CA 1
ATOM 1414 C C . ARG A 1 179 ? -5.741 -10.211 15.493 1.00 70.06 179 ARG A C 1
ATOM 1416 O O . ARG A 1 179 ? -6.897 -9.915 15.214 1.00 70.06 179 ARG A O 1
ATOM 1423 N N . ARG A 1 180 ? -5.054 -9.633 16.482 1.00 81.00 180 ARG A N 1
ATOM 1424 C CA . ARG A 1 180 ? -5.545 -8.464 17.221 1.00 81.00 180 ARG A CA 1
ATOM 1425 C C . ARG A 1 180 ? -5.540 -7.258 16.292 1.00 81.00 180 ARG A C 1
ATOM 1427 O O . ARG A 1 180 ? -4.618 -7.118 15.499 1.00 81.00 180 ARG A O 1
ATOM 1434 N N . ASP A 1 181 ? -6.534 -6.392 16.409 1.00 85.94 181 ASP A N 1
ATOM 1435 C CA . ASP A 1 181 ? -6.441 -5.042 15.858 1.00 85.94 181 ASP A CA 1
ATOM 1436 C C . ASP A 1 181 ? -5.422 -4.205 16.657 1.00 85.94 181 ASP A C 1
ATOM 1438 O O . ASP A 1 181 ? -4.864 -4.649 17.670 1.00 85.94 181 ASP A O 1
ATOM 1442 N N . HIS A 1 182 ? -5.168 -2.975 16.206 1.00 83.56 182 HIS A N 1
ATOM 1443 C CA . HIS A 1 182 ? -4.259 -2.065 16.903 1.00 83.56 182 HIS A CA 1
ATOM 1444 C C . HIS A 1 182 ? -4.656 -1.862 18.379 1.00 83.56 182 HIS A C 1
ATOM 1446 O O . HIS A 1 182 ? -3.795 -1.877 19.258 1.00 83.56 182 HIS A O 1
ATOM 1452 N N . HIS A 1 183 ? -5.952 -1.734 18.672 1.00 85.38 183 HIS A N 1
ATOM 1453 C CA . HIS A 1 183 ? -6.464 -1.510 20.022 1.00 85.38 183 HIS A CA 1
ATOM 1454 C C . HIS A 1 183 ? -6.165 -2.698 20.953 1.00 85.38 183 HIS A C 1
ATOM 1456 O O . HIS A 1 183 ? -5.629 -2.523 22.050 1.00 85.38 183 HIS A O 1
ATOM 1462 N N . GLY A 1 184 ? -6.401 -3.925 20.491 1.00 87.38 184 GLY A N 1
ATOM 1463 C CA . GLY A 1 184 ? -6.085 -5.155 21.208 1.00 87.38 184 GLY A CA 1
ATOM 1464 C C . GLY A 1 184 ? -4.585 -5.338 21.450 1.00 87.38 184 GLY A C 1
ATOM 1465 O O . GLY A 1 184 ? -4.192 -5.874 22.493 1.00 87.38 184 GLY A O 1
ATOM 1466 N N . TYR A 1 185 ? -3.724 -4.874 20.537 1.00 87.81 185 TYR A N 1
ATOM 1467 C CA . TYR A 1 185 ? -2.281 -4.813 20.790 1.00 87.81 185 TYR A CA 1
ATOM 1468 C C . TYR A 1 185 ? -1.945 -3.850 21.931 1.00 87.81 185 TYR A C 1
ATOM 1470 O O . TYR A 1 185 ? -1.210 -4.237 22.843 1.00 87.81 185 TYR A O 1
ATOM 1478 N N . TRP A 1 186 ? -2.512 -2.642 21.937 1.00 86.75 186 TRP A N 1
ATOM 1479 C CA . TRP A 1 186 ? -2.247 -1.652 22.984 1.00 86.75 186 TRP A CA 1
ATOM 1480 C C . TRP A 1 186 ? -2.740 -2.089 24.361 1.00 86.75 186 TRP A C 1
ATOM 1482 O O . TRP A 1 186 ? -2.009 -1.941 25.342 1.00 86.75 186 TRP A O 1
ATOM 1492 N N . LEU A 1 187 ? -3.918 -2.713 24.442 1.00 89.12 187 LEU A N 1
ATOM 1493 C CA . LEU A 1 187 ? -4.415 -3.293 25.692 1.00 89.12 187 LEU A CA 1
ATOM 1494 C C . LEU A 1 187 ? -3.465 -4.360 26.244 1.00 89.12 187 LEU A C 1
ATOM 1496 O O . LEU A 1 187 ? -3.188 -4.388 27.442 1.00 89.12 187 LEU A O 1
ATOM 1500 N N . ALA A 1 188 ? -2.913 -5.209 25.376 1.00 90.50 188 ALA A N 1
ATOM 1501 C CA . ALA A 1 188 ? -1.965 -6.234 25.793 1.00 90.50 188 ALA A CA 1
ATOM 1502 C C . ALA A 1 188 ? -0.612 -5.660 26.237 1.00 90.50 188 ALA A C 1
ATOM 1504 O O . ALA A 1 188 ? -0.010 -6.181 27.175 1.00 90.50 188 ALA A O 1
ATOM 1505 N N . VAL A 1 189 ? -0.131 -4.599 25.581 1.00 90.94 189 VAL A N 1
ATOM 1506 C CA . VAL A 1 189 ? 1.069 -3.869 26.021 1.00 90.94 189 VAL A CA 1
ATOM 1507 C C . VAL A 1 189 ? 0.830 -3.261 27.401 1.00 90.94 189 VAL A C 1
ATOM 1509 O O . VAL A 1 189 ? 1.637 -3.475 28.302 1.00 90.94 189 VAL A O 1
ATOM 1512 N N . ARG A 1 190 ? -0.303 -2.574 27.592 1.00 90.62 190 ARG A N 1
ATOM 1513 C CA . ARG A 1 190 ? -0.672 -1.964 28.874 1.00 90.62 190 ARG A CA 1
ATOM 1514 C C . ARG A 1 190 ? -0.750 -2.998 29.997 1.00 90.62 190 ARG A C 1
ATOM 1516 O O . ARG A 1 190 ? -0.165 -2.767 31.047 1.00 90.62 190 ARG A O 1
ATOM 1523 N N . ALA A 1 191 ? -1.407 -4.135 29.761 1.00 93.00 191 ALA A N 1
ATOM 1524 C CA . ALA A 1 191 ? -1.526 -5.207 30.751 1.00 93.00 191 ALA A CA 1
ATOM 1525 C C . ALA A 1 191 ? -0.152 -5.712 31.230 1.00 93.00 191 ALA A C 1
ATOM 1527 O O . ALA A 1 191 ? 0.085 -5.825 32.431 1.00 93.00 191 ALA A O 1
ATOM 1528 N N . ARG A 1 192 ? 0.789 -5.926 30.300 1.00 93.31 192 ARG A N 1
ATOM 1529 C CA . ARG A 1 192 ? 2.157 -6.358 30.634 1.00 93.31 192 ARG A CA 1
ATOM 1530 C C . ARG A 1 192 ? 2.924 -5.334 31.465 1.00 93.31 192 ARG A C 1
ATOM 1532 O O . ARG A 1 192 ? 3.689 -5.723 32.339 1.00 93.31 192 ARG A O 1
ATOM 1539 N N . LEU A 1 193 ? 2.746 -4.043 31.181 1.00 91.44 193 LEU A N 1
ATOM 1540 C CA . LEU A 1 193 ? 3.398 -2.979 31.949 1.00 91.44 193 LEU A CA 1
ATOM 1541 C C . LEU A 1 193 ? 2.862 -2.931 33.383 1.00 91.44 193 LEU A C 1
ATOM 1543 O O . LEU A 1 193 ? 3.651 -2.883 34.319 1.00 91.44 193 LEU A O 1
ATOM 1547 N N . THR A 1 194 ? 1.544 -3.045 33.560 1.00 92.50 194 THR A N 1
ATOM 1548 C CA . THR A 1 194 ? 0.928 -3.032 34.895 1.00 92.50 194 THR A CA 1
ATOM 1549 C C . THR A 1 194 ? 1.267 -4.269 35.731 1.00 92.50 194 THR A C 1
ATOM 1551 O O . THR A 1 194 ? 1.422 -4.166 36.943 1.00 92.50 194 THR A O 1
ATOM 1554 N N . GLU A 1 195 ? 1.408 -5.442 35.103 1.00 88.44 195 GLU A N 1
ATOM 1555 C CA . GLU A 1 195 ? 1.851 -6.665 35.791 1.00 88.44 195 GLU A CA 1
ATOM 1556 C C . GLU A 1 195 ? 3.303 -6.538 36.277 1.00 88.44 195 GLU A C 1
ATOM 1558 O O . GLU A 1 195 ? 3.601 -6.876 37.420 1.00 88.44 195 GLU A O 1
ATOM 1563 N N . ALA A 1 196 ? 4.190 -5.988 35.441 1.00 84.19 196 ALA A N 1
ATOM 1564 C CA . ALA A 1 196 ? 5.592 -5.780 35.798 1.00 84.19 196 ALA A CA 1
ATOM 1565 C C . ALA A 1 196 ? 5.773 -4.783 36.957 1.00 84.19 196 ALA A C 1
ATOM 1567 O O . ALA A 1 196 ? 6.641 -4.984 37.805 1.00 84.19 196 ALA A O 1
ATOM 1568 N N . GLU A 1 197 ? 4.956 -3.728 37.013 1.00 79.38 197 GLU A N 1
ATOM 1569 C CA . GLU A 1 197 ? 4.942 -2.774 38.132 1.00 79.38 197 GLU A CA 1
ATOM 1570 C C . GLU A 1 197 ? 4.490 -3.447 39.436 1.00 79.38 197 GLU A C 1
ATOM 1572 O O . GLU A 1 197 ? 5.148 -3.303 40.465 1.00 79.38 197 GLU A O 1
ATOM 1577 N N . ALA A 1 198 ? 3.425 -4.252 39.384 1.00 80.12 198 ALA A N 1
ATOM 1578 C CA . ALA A 1 198 ? 2.911 -4.964 40.552 1.00 80.12 198 ALA A CA 1
ATOM 1579 C C . ALA A 1 198 ? 3.897 -6.005 41.118 1.00 80.12 198 ALA A C 1
ATOM 1581 O O . ALA A 1 198 ? 3.891 -6.257 42.324 1.00 80.12 198 ALA A O 1
ATOM 1582 N N . ASP A 1 199 ? 4.735 -6.610 40.272 1.00 79.19 199 ASP A N 1
ATOM 1583 C CA . ASP A 1 199 ? 5.792 -7.534 40.700 1.00 79.19 199 ASP A CA 1
ATOM 1584 C C . ASP A 1 199 ? 7.030 -6.809 41.257 1.00 79.19 199 ASP A C 1
ATOM 1586 O O . ASP A 1 199 ? 7.725 -7.370 42.099 1.00 79.19 199 ASP A O 1
ATOM 1590 N N . ALA A 1 200 ? 7.302 -5.566 40.839 1.00 76.88 200 ALA A N 1
ATOM 1591 C CA . ALA A 1 200 ? 8.412 -4.761 41.362 1.00 76.88 200 ALA A CA 1
ATOM 1592 C C . ALA A 1 200 ? 8.148 -4.190 42.771 1.00 76.88 200 ALA A C 1
ATOM 1594 O O . ALA A 1 200 ? 9.091 -3.833 43.477 1.00 76.88 200 ALA A O 1
ATOM 1595 N N . GLU A 1 201 ? 6.879 -4.097 43.178 1.00 75.62 201 GLU A N 1
ATOM 1596 C CA . GLU A 1 201 ? 6.454 -3.622 44.503 1.00 75.62 201 GLU A CA 1
ATOM 1597 C C . GLU A 1 201 ? 6.339 -4.740 45.563 1.00 75.62 201 GLU A C 1
ATOM 1599 O O . GLU A 1 201 ? 6.024 -4.452 46.722 1.00 75.62 201 GLU A O 1
ATOM 1604 N N . ARG A 1 202 ? 6.587 -6.005 45.192 1.00 70.06 202 ARG A N 1
ATOM 1605 C CA . ARG A 1 202 ? 6.577 -7.177 46.090 1.00 70.06 202 ARG A CA 1
ATOM 1606 C C . ARG A 1 202 ? 7.975 -7.566 46.558 1.00 70.06 202 ARG A C 1
ATOM 1608 O O . ARG A 1 202 ? 8.081 -7.960 47.742 1.00 70.06 202 ARG A O 1
#

pLDDT: mean 87.97, std 9.74, range [55.47, 98.12]

Foldseek 3Di:
DPPVVVVVVVVVVVVVVVVVVVVVVVVVVVVVVVVVVVVVVVVVVVVVVVVVVVVVLVVVLVVVVVVLVVLLVVLCVLLDPPLVVLVCCCQPPVVVQDPSSVSNLCSVQVSQVVVLVSQVVCCVSVNHPPVVSLVSLLPRLQQNQLGPNNVVCCVPPNLVVDDPVVSVSNVVSSPPPPGHYNVRVVVVVVVVVVVVVVVVVD